Protein AF-A0A661SP92-F1 (afdb_monomer)

Secondary structure (DSSP, 8-state):
---SSHHHHHHHHHHHHHHHHHHHHHHHHHHHHHHHHHHHHHHHHHHHHHHHHHHHHHHHHHHHHHHS--------TT------------TTSPPPPEEETTEEE------GGGSEEGGG--HHHHHHHHTTSS--HHHHHHHHHHHHHTTSSSS---TT---HHHHTTSSS------S--SSGGGGGGSTT--HHHIIIIIHHHEE--PPPP----------------GGG---

Radius of gyration: 33.47 Å; Cα contacts (8 Å, |Δi|>4): 187; chains: 1; bounding box: 101×101×83 Å

Foldseek 3Di:
DDDPPPVVVVVVVVVVVVVVVVVVVVVVVVVVVVVVVVVVVVVVVVVVVQQVVVVVVLVVVVVCCVVCVPPPPPDDPDDPDDPPVPQDNDAQDWTDWDDDDPGTDTDHHYDQVQAAALLPDALVRQLVLCVVDPDDVLLSNLLSQQSVQLAAQDQDGDPNHDFQVVQCPDPDHDGRNNHQDPFPCCSCSGPSDDPCSCVVCNVVRYDNDDDPPPPPPPPPPPPDPDPDDPPPDDD

Nearest PDB structures (foldseek):
  3ci0-assembly1_K  TM=7.786E-01  e=1.547E-07  Escherichia coli
  6utu-assembly1_C  TM=7.516E-01  e=9.057E-07  Pseudomonas aeruginosa PAO1
  5vtm-assembly1_X  TM=7.509E-01  e=1.094E-06  Pseudomonas aeruginosa PAO1
  6utu-assembly1_I  TM=7.588E-01  e=7.269E-06  Pseudomonas aeruginosa PAO1
  6utu-assembly1_F  TM=7.349E-01  e=8.247E-06  Pseudomonas aeruginosa PAO1

Structure (mmCIF, N/CA/C/O backbone):
data_AF-A0A661SP92-F1
#
_entry.id   AF-A0A661SP92-F1
#
loop_
_atom_site.group_PDB
_atom_site.id
_atom_site.type_symbol
_atom_site.label_atom_id
_atom_site.label_alt_id
_atom_site.label_comp_id
_atom_site.label_asym_id
_atom_site.label_entity_id
_atom_site.label_seq_id
_atom_site.pdbx_PDB_ins_code
_atom_site.Cartn_x
_atom_site.Cartn_y
_atom_site.Cartn_z
_atom_site.occupancy
_atom_site.B_iso_or_equiv
_atom_site.auth_seq_id
_atom_site.auth_comp_id
_atom_site.auth_asym_id
_atom_site.auth_atom_id
_atom_site.pdbx_PDB_model_num
ATOM 1 N N . MET A 1 1 ? -58.902 58.769 17.413 1.00 42.75 1 MET A N 1
ATOM 2 C CA . MET A 1 1 ? -57.720 58.415 16.597 1.00 42.75 1 MET A CA 1
ATOM 3 C C . MET A 1 1 ? -56.866 57.422 17.380 1.00 42.75 1 MET A C 1
ATOM 5 O O . MET A 1 1 ? -55.925 57.851 18.019 1.00 42.75 1 MET A O 1
ATOM 9 N N . THR A 1 2 ? -57.209 56.130 17.408 1.00 53.16 2 THR A N 1
ATOM 10 C CA . THR A 1 2 ? -56.381 55.081 18.052 1.00 53.16 2 THR A CA 1
ATOM 11 C C . THR A 1 2 ? -56.825 53.689 17.572 1.00 53.16 2 THR A C 1
ATOM 13 O O . THR A 1 2 ? -57.437 52.931 18.318 1.00 53.16 2 THR A O 1
ATOM 16 N N . SER A 1 3 ? -56.558 53.320 16.314 1.00 55.91 3 SER A N 1
ATOM 17 C CA . SER A 1 3 ? -56.758 51.922 15.875 1.00 55.91 3 SER A CA 1
ATOM 18 C C . SER A 1 3 ? -55.574 51.301 15.134 1.00 55.91 3 SER A C 1
ATOM 20 O O . SER A 1 3 ? -55.750 50.246 14.539 1.00 55.91 3 SER A O 1
ATOM 22 N N . ASP A 1 4 ? -54.377 51.891 15.208 1.00 57.91 4 ASP A N 1
ATOM 23 C CA . ASP A 1 4 ? -53.259 51.485 14.335 1.00 57.91 4 ASP A CA 1
ATOM 24 C 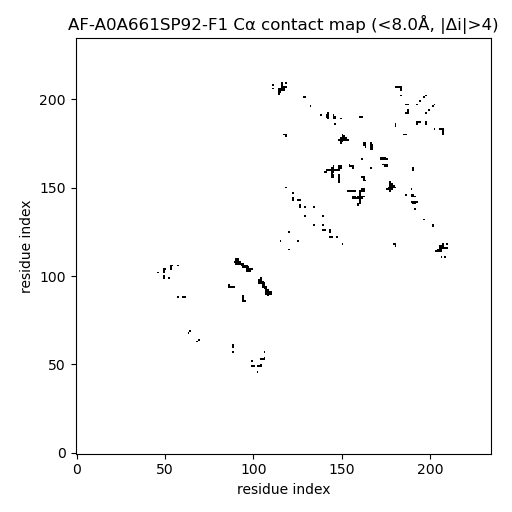C . ASP A 1 4 ? -52.046 50.864 15.060 1.00 57.91 4 ASP A C 1
ATOM 26 O O . ASP A 1 4 ? -51.060 50.481 14.444 1.00 57.91 4 ASP A O 1
ATOM 30 N N . GLN A 1 5 ? -52.099 50.698 16.389 1.00 63.59 5 GLN A N 1
ATOM 31 C CA . GLN A 1 5 ? -50.975 50.127 17.161 1.00 63.59 5 GLN A CA 1
ATOM 32 C C . GLN A 1 5 ? -51.089 48.622 17.453 1.00 63.59 5 GLN A C 1
ATOM 34 O O . GLN A 1 5 ? -50.124 48.005 17.898 1.00 63.59 5 GLN A O 1
ATOM 39 N N . LYS A 1 6 ? -52.242 47.995 17.178 1.00 60.44 6 LYS A N 1
ATOM 40 C CA . LYS A 1 6 ? -52.444 46.559 17.451 1.00 60.44 6 LYS A CA 1
ATOM 41 C C . LYS A 1 6 ? -51.795 45.640 16.403 1.00 60.44 6 LYS A C 1
ATOM 43 O O . LYS A 1 6 ? -51.435 44.520 16.744 1.00 60.44 6 LYS A O 1
ATOM 48 N N . GLY A 1 7 ? -51.597 46.107 15.165 1.00 70.81 7 GLY A N 1
ATOM 49 C CA . GLY A 1 7 ? -50.929 45.333 14.105 1.00 70.81 7 GLY A CA 1
ATOM 50 C C . GLY A 1 7 ? -49.400 45.318 14.221 1.00 70.81 7 GLY A C 1
ATOM 51 O O . GLY A 1 7 ? -48.771 44.283 14.013 1.00 70.81 7 GLY A O 1
ATOM 52 N N . ILE A 1 8 ? -48.802 46.442 14.631 1.00 86.56 8 ILE A N 1
ATOM 53 C CA . ILE A 1 8 ? -47.341 46.597 14.763 1.00 86.56 8 ILE A CA 1
ATOM 54 C C . ILE A 1 8 ? -46.782 45.687 15.866 1.00 86.56 8 ILE A C 1
ATOM 56 O O . ILE A 1 8 ? -45.732 45.074 15.687 1.00 86.56 8 ILE A O 1
ATOM 60 N N . ALA A 1 9 ? -47.502 45.542 16.983 1.00 87.69 9 ALA A N 1
ATOM 61 C CA . ALA A 1 9 ? -47.101 44.650 18.070 1.00 87.69 9 ALA A CA 1
ATOM 62 C C . ALA A 1 9 ? -47.020 43.181 17.618 1.00 87.69 9 ALA A C 1
ATOM 64 O O . ALA A 1 9 ? -46.053 42.494 17.937 1.00 87.69 9 ALA A O 1
ATOM 65 N N . LEU A 1 10 ? -47.993 42.711 16.827 1.00 88.12 10 LEU A N 1
ATOM 66 C CA . LEU A 1 10 ? -47.979 41.353 16.277 1.00 88.12 10 LEU A CA 1
ATOM 67 C C . LEU A 1 10 ? -46.799 41.147 15.317 1.00 88.12 10 LEU A C 1
ATOM 69 O O . LEU A 1 10 ? -46.148 40.107 15.368 1.00 88.12 10 LEU A O 1
ATOM 73 N N . PHE A 1 11 ? -46.497 42.142 14.480 1.00 91.06 11 PHE A N 1
ATOM 74 C CA . PHE A 1 11 ? -45.361 42.086 13.560 1.00 91.06 11 PHE A CA 1
ATOM 75 C C . PHE A 1 11 ? -44.027 41.999 14.308 1.00 91.06 11 PHE A C 1
ATOM 77 O O . PHE A 1 11 ? -43.209 41.147 13.975 1.00 91.06 11 PHE A O 1
ATOM 84 N N . LEU A 1 12 ? -43.829 42.805 15.358 1.00 92.44 12 LEU A N 1
ATOM 85 C CA . LEU A 1 12 ? -42.631 42.729 16.202 1.00 92.44 12 LEU A CA 1
ATOM 86 C C . LEU A 1 12 ? -42.487 41.360 16.875 1.00 92.44 12 LEU A C 1
ATOM 88 O O . LEU A 1 12 ? -41.395 40.800 16.876 1.00 92.44 12 LEU A O 1
ATOM 92 N N . VAL A 1 13 ? -43.576 40.793 17.401 1.00 95.00 13 VAL A N 1
ATOM 93 C CA . VAL A 1 13 ? -43.552 39.448 17.998 1.00 95.00 13 VAL A CA 1
ATOM 94 C C . VAL A 1 13 ? -43.179 38.399 16.955 1.00 95.00 13 VAL A C 1
ATOM 96 O O . VAL A 1 13 ? -42.324 37.559 17.218 1.00 95.00 13 VAL A O 1
ATOM 99 N N . LEU A 1 14 ? -43.770 38.462 15.761 1.00 94.06 14 LEU A N 1
ATOM 100 C CA . LEU A 1 14 ? -43.472 37.515 14.690 1.00 94.06 14 LEU A CA 1
ATOM 101 C C . LEU A 1 14 ? -42.010 37.637 14.239 1.00 94.06 14 LEU A C 1
ATOM 103 O O . LEU A 1 14 ? -41.353 36.619 14.071 1.00 94.06 14 LEU A O 1
ATOM 107 N N . TRP A 1 15 ? -41.471 38.854 14.152 1.00 95.69 15 TRP A N 1
ATOM 108 C CA . TRP A 1 15 ? -40.053 39.097 13.864 1.00 95.69 15 TRP A CA 1
ATOM 109 C C . TRP A 1 15 ? -39.105 38.557 14.933 1.00 95.69 15 TRP A C 1
ATOM 111 O O . TRP A 1 15 ? -38.060 37.993 14.617 1.00 95.69 15 TRP A O 1
ATOM 121 N N . VAL A 1 16 ? -39.455 38.710 16.209 1.00 96.00 16 VAL A N 1
ATOM 122 C CA . VAL A 1 16 ? -38.659 38.138 17.300 1.00 96.00 16 VAL A CA 1
ATOM 123 C C . VAL A 1 16 ? -38.719 36.610 17.254 1.00 96.00 16 VAL A C 1
ATOM 125 O O . VAL A 1 16 ? -37.691 35.959 17.424 1.00 96.00 16 VAL A O 1
ATOM 128 N N . LEU A 1 17 ? -39.887 36.025 16.969 1.00 96.38 17 LEU A N 1
ATOM 129 C CA . LEU A 1 17 ? -40.050 34.575 16.840 1.00 96.38 17 LEU A CA 1
ATOM 130 C C . LEU A 1 17 ? -39.302 34.003 15.633 1.00 96.38 17 LEU A C 1
ATOM 132 O O . LEU A 1 17 ? -38.718 32.927 15.754 1.00 96.38 17 LEU A O 1
ATOM 136 N N . THR A 1 18 ? -39.286 34.691 14.489 1.00 96.44 18 THR A N 1
ATOM 137 C CA . THR A 1 18 ? -38.526 34.239 13.313 1.00 96.44 18 THR A CA 1
ATOM 138 C C . THR A 1 18 ? -37.029 34.274 13.587 1.00 96.44 18 THR A C 1
ATOM 140 O O . THR A 1 18 ? -36.353 33.279 13.340 1.00 96.44 18 THR A O 1
ATOM 143 N N . LEU A 1 19 ? -36.518 35.363 14.172 1.00 96.75 19 LEU A N 1
ATOM 144 C CA . LEU A 1 19 ? -35.108 35.483 14.547 1.00 96.75 19 LEU A CA 1
ATOM 145 C C . LEU A 1 19 ? -34.720 34.398 15.562 1.00 96.75 19 LEU A C 1
ATOM 147 O O . LEU A 1 19 ? -33.727 33.696 15.371 1.00 96.75 19 LEU A O 1
ATOM 151 N N . LEU A 1 20 ? -35.542 34.197 16.595 1.00 97.25 20 LEU A N 1
ATOM 152 C CA . LEU A 1 20 ? -35.326 33.142 17.584 1.00 97.25 20 LEU A CA 1
ATOM 153 C C . LEU A 1 20 ? -35.330 31.747 16.939 1.00 97.25 20 LEU A C 1
ATOM 155 O O . LEU A 1 20 ? -34.486 30.922 17.274 1.00 97.25 20 LEU A O 1
ATOM 159 N N . SER A 1 21 ? -36.237 31.493 15.992 1.00 96.88 21 SER A N 1
ATOM 160 C CA . SER A 1 21 ? -36.326 30.207 15.288 1.00 96.88 21 SER A CA 1
ATOM 161 C C . SER A 1 21 ? -35.073 29.914 14.462 1.00 96.88 21 SER A C 1
ATOM 163 O O . SER A 1 21 ? -34.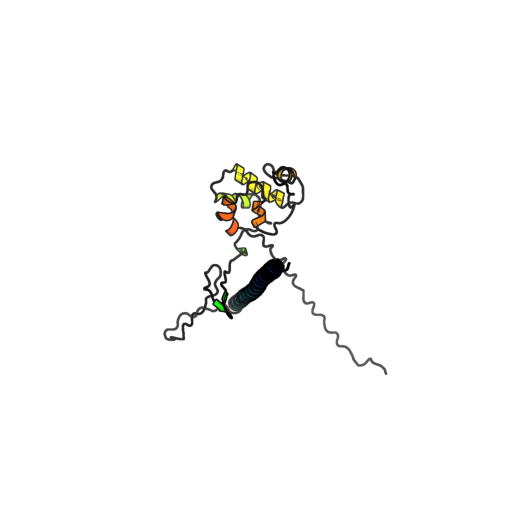610 28.777 14.459 1.00 96.88 21 SER A O 1
ATOM 165 N N . VAL A 1 22 ? -34.491 30.927 13.809 1.00 97.56 22 VAL A N 1
ATOM 166 C CA . VAL A 1 22 ? -33.226 30.781 13.068 1.00 97.56 22 VAL A CA 1
ATOM 167 C C . VAL A 1 22 ? -32.076 30.446 14.020 1.00 97.56 22 VAL A C 1
ATOM 169 O O . VAL A 1 22 ? -31.348 29.492 13.766 1.00 97.56 22 VAL A O 1
ATOM 172 N N . ILE A 1 23 ? -31.950 31.154 15.150 1.00 97.44 23 ILE A N 1
ATOM 173 C CA . ILE A 1 23 ? -30.899 30.877 16.148 1.00 97.44 23 ILE A CA 1
ATOM 174 C C . ILE A 1 23 ? -31.026 29.455 16.703 1.00 97.44 23 ILE A C 1
ATOM 176 O O . ILE A 1 23 ? -30.036 28.731 16.796 1.00 97.44 23 ILE A O 1
ATOM 180 N N . VAL A 1 24 ? -32.243 29.042 17.068 1.00 97.75 24 VAL A N 1
ATOM 181 C CA . VAL A 1 24 ? -32.496 27.686 17.573 1.00 97.75 24 VAL A CA 1
ATOM 182 C C . VAL A 1 24 ? -32.191 26.645 16.494 1.00 97.75 24 VAL A C 1
ATOM 184 O O . VAL A 1 24 ? -31.598 25.614 16.802 1.00 97.75 24 VAL A O 1
ATOM 187 N N . GLY A 1 25 ? -32.533 26.922 15.233 1.00 97.69 25 GLY A N 1
ATOM 188 C CA . GLY A 1 25 ? -32.201 26.069 14.093 1.00 97.69 25 GLY A CA 1
ATOM 189 C C . GLY A 1 25 ? -30.694 25.850 13.934 1.00 97.69 25 GLY A C 1
ATOM 190 O O . GLY A 1 25 ? -30.252 24.701 13.890 1.00 97.69 25 GLY A O 1
ATOM 191 N N . GLU A 1 26 ? -29.909 26.929 13.928 1.00 97.06 26 GLU A N 1
ATOM 192 C CA . GLU A 1 26 ? -28.441 26.878 13.839 1.00 97.06 26 GLU A CA 1
ATOM 193 C C . GLU A 1 26 ? -27.813 26.141 15.027 1.00 97.06 26 GLU A C 1
ATOM 195 O O . GLU A 1 26 ? -26.924 25.302 14.855 1.00 97.06 26 GLU A O 1
ATOM 200 N N . PHE A 1 27 ? -28.314 26.386 16.241 1.00 97.38 27 PHE A N 1
ATOM 201 C CA . PHE A 1 27 ? -27.858 25.683 17.437 1.00 97.38 27 PHE A CA 1
ATOM 202 C C . PHE A 1 27 ? -28.132 24.175 17.349 1.00 97.38 27 PHE A C 1
ATOM 204 O O . PHE A 1 27 ? -27.238 23.363 17.588 1.00 97.38 27 PHE A O 1
ATOM 211 N N . CYS A 1 28 ? -29.347 23.778 16.959 1.00 97.25 28 CYS A N 1
ATOM 212 C CA . CYS A 1 28 ? -29.696 22.370 16.782 1.00 97.25 28 CYS A CA 1
AT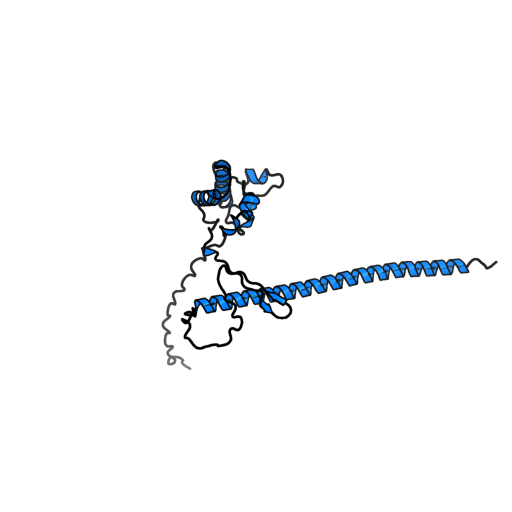OM 213 C C . CYS A 1 28 ? -28.859 21.698 15.685 1.00 97.25 28 CYS A C 1
ATOM 215 O O . CYS A 1 28 ? -28.463 20.540 15.847 1.00 97.25 28 CYS A O 1
ATOM 217 N N . HIS A 1 29 ? -28.586 22.406 14.585 1.00 97.44 29 HIS A N 1
ATOM 218 C CA . HIS A 1 29 ? -27.738 21.907 13.508 1.00 97.44 29 HIS A CA 1
ATOM 219 C C . HIS A 1 29 ? -26.298 21.686 13.989 1.00 97.44 29 HIS A C 1
ATOM 221 O O . HIS A 1 29 ? -25.765 20.585 13.844 1.00 97.44 29 HIS A O 1
ATOM 227 N N . THR A 1 30 ? -25.714 22.691 14.644 1.00 97.12 30 THR A N 1
ATOM 228 C CA . THR A 1 30 ? -24.353 22.633 15.199 1.00 97.12 30 THR A CA 1
ATOM 229 C C . THR A 1 30 ? -24.216 21.497 16.211 1.00 97.12 30 THR A C 1
ATOM 231 O O . THR A 1 30 ? -23.328 20.658 16.077 1.00 97.12 30 THR A O 1
ATOM 234 N N . MET A 1 31 ? -25.155 21.382 17.157 1.00 96.12 31 MET A N 1
ATOM 235 C CA . MET A 1 31 ? -25.126 20.336 18.183 1.00 96.12 31 MET A CA 1
ATOM 236 C C . MET A 1 31 ? -25.215 18.928 17.579 1.00 96.12 31 MET A C 1
ATOM 238 O O . MET A 1 31 ? -24.517 18.012 18.011 1.00 96.12 31 MET A O 1
ATOM 242 N N . ARG A 1 32 ? -26.053 18.728 16.551 1.00 97.00 32 ARG A N 1
ATOM 243 C CA . ARG A 1 32 ? -26.137 17.437 15.850 1.00 97.00 32 ARG A CA 1
ATOM 244 C C . ARG A 1 32 ? -24.807 17.082 15.180 1.00 97.00 32 ARG A C 1
ATOM 246 O O . ARG A 1 32 ? -24.402 15.921 15.228 1.00 97.00 32 ARG A O 1
ATOM 253 N N . THR A 1 33 ? -24.137 18.058 14.577 1.00 96.50 33 THR A N 1
ATOM 254 C CA . THR A 1 33 ? -22.821 17.868 13.959 1.00 96.50 33 THR A CA 1
ATOM 255 C C . THR A 1 33 ? -21.759 17.526 15.003 1.00 96.50 33 THR A C 1
ATOM 257 O O . THR A 1 33 ? -21.044 16.543 14.827 1.00 96.50 33 THR A O 1
ATOM 260 N N . GLU A 1 34 ? -21.705 18.241 16.129 1.00 96.44 34 GLU A N 1
ATOM 261 C CA . GLU A 1 34 ? -20.755 17.957 17.216 1.00 96.44 34 GLU A CA 1
ATOM 262 C C . GLU A 1 34 ? -20.949 16.567 17.834 1.00 96.44 34 GLU A C 1
ATOM 264 O O . GLU A 1 34 ? -19.974 15.847 18.070 1.00 96.44 34 GLU A O 1
ATOM 269 N N . VAL A 1 35 ? -22.200 16.145 18.049 1.00 97.00 35 VAL A N 1
ATOM 270 C CA . VAL A 1 35 ? -22.510 14.793 18.542 1.00 97.00 35 VAL A CA 1
ATOM 271 C C . VAL A 1 35 ? -22.030 13.732 17.554 1.00 97.00 35 VAL A C 1
ATOM 273 O O . VAL A 1 35 ? -21.438 12.736 17.968 1.00 97.00 35 VAL A O 1
ATOM 276 N N . ASN A 1 36 ? -22.238 13.947 16.253 1.00 96.31 36 ASN A N 1
ATOM 277 C CA . ASN A 1 36 ? -21.773 13.019 15.224 1.00 96.31 36 ASN A CA 1
ATOM 278 C C . ASN A 1 36 ? -20.242 12.941 15.169 1.00 96.31 36 ASN A C 1
ATOM 280 O O . ASN A 1 36 ? -19.705 11.839 15.103 1.00 96.31 36 ASN A O 1
ATOM 284 N N . ILE A 1 37 ? -19.543 14.077 15.247 1.00 96.62 37 ILE A N 1
ATOM 285 C CA . ILE A 1 37 ? -18.073 14.123 15.277 1.00 96.62 37 ILE A CA 1
ATOM 286 C C . ILE A 1 37 ? -17.544 13.387 16.509 1.00 96.62 37 ILE A C 1
ATOM 288 O O . ILE A 1 37 ? -16.686 12.516 16.389 1.00 96.62 37 ILE A O 1
ATOM 292 N N . THR A 1 38 ? -18.096 13.686 17.687 1.00 96.25 38 THR A N 1
ATOM 293 C CA . THR A 1 38 ? -17.686 13.057 18.951 1.00 96.25 38 THR A CA 1
ATOM 294 C C . THR A 1 38 ? -17.916 11.548 18.922 1.00 96.25 38 THR A C 1
ATOM 296 O O . THR A 1 38 ? -17.073 10.776 19.378 1.00 96.25 38 THR A O 1
ATOM 299 N N . ARG A 1 39 ? -19.048 11.109 18.358 1.00 95.75 39 ARG A N 1
ATOM 300 C CA . ARG A 1 39 ? -19.355 9.688 18.185 1.00 95.75 39 ARG A CA 1
ATOM 301 C C . ARG A 1 39 ? -18.362 9.013 17.241 1.00 95.75 39 ARG A C 1
ATOM 303 O O . ARG A 1 39 ? -17.815 7.984 17.614 1.00 95.75 39 ARG A O 1
ATOM 310 N N . ASN A 1 40 ? -18.097 9.603 16.076 1.00 95.62 40 ASN A N 1
ATOM 311 C CA . ASN A 1 40 ? -17.146 9.053 15.110 1.00 95.62 40 ASN A CA 1
ATOM 312 C C . ASN A 1 40 ? -15.736 8.954 15.709 1.00 95.62 40 ASN A C 1
ATOM 314 O O . ASN A 1 40 ? -15.106 7.914 15.586 1.00 95.62 40 ASN A O 1
ATOM 318 N N . PHE A 1 41 ? -15.276 9.984 16.426 1.00 95.81 41 PHE A N 1
ATOM 319 C CA . PHE A 1 41 ? -13.975 9.971 17.103 1.00 95.81 41 PHE A CA 1
ATOM 320 C C . PHE A 1 41 ? -13.873 8.847 18.146 1.00 95.81 41 PHE A C 1
ATOM 322 O O . PHE A 1 41 ? -12.852 8.162 18.254 1.00 95.81 41 PHE A O 1
ATOM 329 N N . LYS A 1 42 ? -14.951 8.625 18.910 1.00 96.12 42 LYS A N 1
ATOM 330 C CA . LYS A 1 42 ? -15.036 7.511 19.859 1.00 96.12 42 LYS A CA 1
ATOM 331 C C . LYS A 1 42 ? -14.986 6.158 19.138 1.00 96.12 42 LYS A C 1
ATOM 333 O O . LYS A 1 42 ? -14.197 5.304 19.532 1.00 96.12 42 LYS A O 1
ATOM 338 N N . GLU A 1 43 ? -15.810 5.967 18.109 1.00 94.69 43 GLU A N 1
ATOM 339 C CA . GLU A 1 43 ? -15.884 4.721 17.330 1.00 94.69 43 GLU A CA 1
ATOM 340 C C . GLU A 1 43 ? -14.545 4.408 16.635 1.00 94.69 43 GLU A C 1
ATOM 342 O O . GLU A 1 43 ? -14.088 3.268 16.668 1.00 94.69 43 GLU A O 1
ATOM 347 N N . GLU A 1 44 ? -13.869 5.419 16.084 1.00 95.50 44 GLU A N 1
ATOM 348 C CA . GLU A 1 44 ? -12.534 5.303 15.486 1.00 95.50 44 GLU A CA 1
ATOM 349 C C . GLU A 1 44 ? -11.487 4.864 16.517 1.00 95.50 44 GLU A C 1
ATOM 351 O O . GLU A 1 44 ? -10.713 3.937 16.271 1.00 95.50 44 GLU A O 1
ATOM 356 N N . THR A 1 45 ? -11.502 5.478 17.703 1.00 95.62 45 THR A N 1
ATOM 357 C CA . THR A 1 45 ? -10.594 5.117 18.799 1.00 95.62 45 THR A CA 1
ATOM 358 C C . THR A 1 45 ? -10.819 3.670 19.250 1.00 95.62 45 THR A C 1
ATOM 360 O O . THR A 1 45 ? -9.863 2.911 19.415 1.00 95.62 45 THR A O 1
ATOM 363 N N . GLU A 1 46 ? -12.077 3.257 19.427 1.00 95.69 46 GLU A N 1
ATOM 364 C CA . GLU A 1 46 ? -12.425 1.877 19.782 1.00 95.69 46 GLU A CA 1
ATOM 365 C C . GLU A 1 46 ? -11.963 0.888 18.701 1.00 95.69 46 GLU A C 1
ATOM 367 O O . GLU A 1 46 ? -11.310 -0.109 19.024 1.00 95.69 46 GLU A O 1
ATOM 372 N N . ALA A 1 47 ? -12.221 1.185 17.423 1.00 95.75 47 ALA A N 1
ATOM 373 C CA . ALA A 1 47 ? -11.793 0.358 16.297 1.00 95.75 47 ALA A CA 1
ATOM 374 C C . ALA A 1 47 ? -10.264 0.223 16.221 1.00 95.75 47 ALA A C 1
ATOM 376 O O . ALA A 1 47 ? -9.753 -0.884 16.032 1.00 95.75 47 ALA A O 1
ATOM 377 N N . TYR A 1 48 ? -9.528 1.317 16.438 1.00 95.75 48 TYR A N 1
ATOM 378 C CA . TYR A 1 48 ? -8.067 1.313 16.468 1.00 95.75 48 TYR A CA 1
ATOM 379 C C . TYR A 1 48 ? -7.521 0.381 17.557 1.00 95.75 48 TYR A C 1
ATOM 381 O O . TYR A 1 48 ? -6.654 -0.455 17.289 1.00 95.75 48 TYR A O 1
ATOM 389 N N . TYR A 1 49 ? -8.051 0.459 18.781 1.00 96.31 49 TYR A N 1
ATOM 390 C CA . TYR A 1 49 ? -7.597 -0.410 19.869 1.00 96.31 49 TYR A CA 1
ATOM 391 C C . TYR A 1 49 ? -8.016 -1.873 19.687 1.00 96.31 49 TYR A C 1
ATOM 393 O O . TYR A 1 49 ? -7.257 -2.766 20.068 1.00 96.31 49 TYR A O 1
ATOM 401 N N . ILE A 1 50 ? -9.170 -2.141 19.068 1.00 96.69 50 ILE A N 1
ATOM 402 C CA . ILE A 1 50 ? -9.577 -3.500 18.677 1.00 96.69 50 ILE A CA 1
ATOM 403 C C . ILE A 1 50 ? -8.601 -4.071 17.633 1.00 96.69 50 ILE A C 1
ATOM 405 O O . ILE A 1 50 ? -8.141 -5.206 17.778 1.00 96.69 50 ILE A O 1
ATOM 409 N N . ALA A 1 51 ? -8.215 -3.284 16.625 1.00 96.25 51 ALA A N 1
ATOM 410 C CA . ALA A 1 51 ? -7.219 -3.690 15.633 1.00 96.25 51 ALA A CA 1
ATOM 411 C C . ALA A 1 51 ? -5.840 -3.934 16.272 1.00 96.25 51 ALA A C 1
ATOM 413 O O . ALA A 1 51 ? -5.194 -4.949 16.000 1.00 96.25 51 ALA A O 1
ATOM 414 N N . LEU A 1 52 ? -5.414 -3.054 17.185 1.00 96.00 52 LEU A N 1
ATOM 415 C CA . LEU A 1 52 ? -4.160 -3.197 17.925 1.00 96.00 52 LEU A CA 1
ATOM 416 C C . LEU A 1 52 ? -4.153 -4.450 18.815 1.00 96.00 52 LEU A C 1
ATOM 418 O O . LEU A 1 52 ? -3.124 -5.121 18.937 1.00 96.00 52 LEU A O 1
ATOM 422 N N . ALA A 1 53 ? -5.286 -4.802 19.424 1.00 95.25 53 ALA A N 1
ATOM 423 C CA . ALA A 1 53 ? -5.433 -6.056 20.155 1.00 95.25 53 ALA A CA 1
ATOM 424 C C . ALA A 1 53 ? -5.274 -7.266 19.221 1.00 95.25 53 ALA A C 1
ATOM 426 O O . ALA A 1 53 ? -4.558 -8.211 19.564 1.00 95.25 53 ALA A O 1
ATOM 427 N N . GLY A 1 54 ? -5.859 -7.208 18.021 1.00 94.19 54 GLY A N 1
ATOM 428 C CA . GLY A 1 54 ? -5.683 -8.231 16.991 1.00 94.19 54 GLY A CA 1
ATOM 429 C C . GLY A 1 54 ? -4.225 -8.418 16.571 1.00 94.19 54 GLY A C 1
ATOM 430 O O . GLY A 1 54 ? -3.736 -9.548 16.546 1.00 94.19 54 GLY A O 1
ATOM 431 N N . LEU A 1 55 ? -3.497 -7.320 16.346 1.00 94.62 55 LEU A N 1
ATOM 432 C CA . LEU A 1 55 ? -2.065 -7.343 16.033 1.00 94.62 55 LEU A CA 1
ATOM 433 C C . LEU A 1 55 ? -1.238 -7.985 17.159 1.00 94.62 55 LEU A C 1
ATOM 435 O O . LEU A 1 55 ? -0.451 -8.897 16.913 1.00 94.62 55 LEU A O 1
ATOM 439 N N . ASN A 1 56 ? -1.427 -7.544 18.405 1.00 94.62 56 ASN A N 1
ATOM 440 C CA . ASN A 1 56 ? -0.689 -8.093 19.549 1.00 94.62 56 ASN A CA 1
ATOM 441 C C . ASN A 1 56 ? -1.004 -9.576 19.790 1.00 94.62 56 ASN A C 1
ATOM 443 O O . ASN A 1 56 ? -0.116 -10.351 20.162 1.00 94.62 56 ASN A O 1
ATOM 447 N N . THR A 1 57 ? -2.251 -9.983 19.547 1.00 92.00 57 THR A N 1
ATOM 448 C CA . THR A 1 57 ? -2.666 -11.390 19.603 1.00 92.00 57 THR A CA 1
ATOM 449 C C . THR A 1 57 ? -1.935 -12.197 18.534 1.00 92.00 57 THR A C 1
ATOM 451 O O . THR A 1 57 ? -1.304 -13.201 18.860 1.00 92.00 57 THR A O 1
ATOM 454 N N . ALA A 1 58 ? -1.913 -11.710 17.290 1.00 91.06 58 ALA A N 1
ATOM 455 C CA . ALA A 1 58 ? -1.206 -12.352 16.186 1.00 91.06 58 ALA A CA 1
ATOM 456 C C . ALA A 1 58 ? 0.291 -12.530 16.471 1.00 91.06 58 ALA A C 1
ATOM 458 O O . ALA A 1 58 ? 0.828 -13.623 16.297 1.00 91.06 58 ALA A O 1
ATOM 459 N N . ILE A 1 59 ? 0.956 -11.484 16.973 1.00 90.19 59 ILE A N 1
ATOM 460 C CA . ILE A 1 59 ? 2.374 -11.532 17.359 1.00 90.19 59 ILE A CA 1
ATOM 461 C C . ILE A 1 59 ? 2.597 -12.573 18.458 1.00 90.19 59 ILE A C 1
ATOM 463 O O . ILE A 1 59 ? 3.531 -13.371 18.384 1.00 90.19 59 ILE A O 1
ATOM 467 N N . THR A 1 60 ? 1.739 -12.583 19.479 1.00 89.31 60 THR A N 1
ATOM 468 C CA . THR A 1 60 ? 1.853 -13.521 20.602 1.00 89.31 60 THR A CA 1
ATOM 469 C C . THR A 1 60 ? 1.739 -14.967 20.128 1.00 89.31 60 THR A C 1
ATOM 471 O O . THR A 1 60 ? 2.566 -15.800 20.504 1.00 89.31 60 THR A O 1
ATOM 474 N N . GLU A 1 61 ? 0.759 -15.262 19.277 1.00 87.19 61 GLU A N 1
ATOM 475 C CA . GLU A 1 61 ? 0.534 -16.603 18.737 1.00 87.19 61 GLU A CA 1
ATOM 476 C C . GLU A 1 61 ? 1.642 -17.032 17.769 1.00 87.19 61 GLU A C 1
ATOM 478 O O . GLU A 1 61 ? 2.139 -18.155 17.858 1.00 87.19 61 GLU A O 1
ATOM 483 N N . LEU A 1 62 ? 2.140 -16.120 16.929 1.00 85.06 62 LEU A N 1
ATOM 484 C CA . LEU A 1 62 ? 3.281 -16.390 16.054 1.00 85.06 62 LEU A CA 1
ATOM 485 C C . LEU A 1 62 ? 4.544 -16.725 16.867 1.00 85.06 62 LEU A C 1
ATOM 487 O O . LEU A 1 62 ? 5.221 -17.719 16.602 1.00 85.06 62 LEU A O 1
ATOM 491 N N . VAL A 1 63 ? 4.842 -15.943 17.910 1.00 85.81 63 VAL A N 1
ATOM 492 C CA . VAL A 1 63 ? 5.993 -16.182 18.795 1.00 85.81 63 VAL A CA 1
ATOM 493 C C . VAL A 1 63 ? 5.842 -17.493 19.570 1.00 85.81 63 VAL A C 1
ATOM 495 O O . VAL A 1 63 ? 6.834 -18.205 19.756 1.00 85.81 63 VAL A O 1
ATOM 498 N N . ARG A 1 64 ? 4.628 -17.834 20.023 1.00 83.12 64 ARG A N 1
ATOM 499 C CA . ARG A 1 64 ? 4.339 -19.126 20.669 1.00 83.12 64 ARG A CA 1
ATOM 500 C C . ARG A 1 64 ? 4.608 -20.285 19.715 1.00 83.12 64 ARG A C 1
ATOM 502 O O . ARG A 1 64 ? 5.353 -21.188 20.091 1.00 83.12 64 ARG A O 1
ATOM 509 N N . ASN A 1 65 ? 4.100 -20.210 18.486 1.00 77.50 65 ASN A N 1
ATOM 510 C CA . ASN A 1 65 ? 4.302 -21.234 17.459 1.00 77.50 65 ASN A CA 1
ATOM 511 C C . ASN A 1 65 ? 5.786 -21.428 17.105 1.00 77.50 65 ASN A C 1
ATOM 513 O O . ASN A 1 65 ? 6.218 -22.558 16.890 1.00 77.50 65 ASN A O 1
ATOM 517 N N . VAL A 1 66 ? 6.590 -20.358 17.103 1.00 75.19 66 VAL A N 1
ATOM 518 C CA . VAL A 1 66 ? 8.044 -20.443 16.865 1.00 75.19 66 VAL A CA 1
ATOM 519 C C . VAL A 1 66 ? 8.798 -21.041 18.061 1.00 75.19 66 VAL A C 1
ATOM 521 O O . VAL A 1 66 ? 9.710 -21.844 17.873 1.00 75.19 66 VAL A O 1
ATOM 524 N N . LYS A 1 67 ? 8.457 -20.656 19.300 1.00 74.56 67 LYS A N 1
ATOM 525 C CA . LYS A 1 67 ? 9.166 -21.113 20.516 1.00 74.56 67 LYS A CA 1
ATOM 526 C C . LYS A 1 67 ? 8.791 -22.530 20.942 1.00 74.56 67 LYS A C 1
ATOM 528 O O . LYS A 1 67 ? 9.621 -23.239 21.505 1.00 74.56 67 LYS A O 1
ATOM 533 N N . MET A 1 68 ? 7.543 -22.914 20.719 1.00 66.06 68 MET A N 1
ATOM 534 C CA . MET A 1 68 ? 6.993 -24.224 21.035 1.00 66.06 68 MET A CA 1
ATOM 535 C C . MET A 1 68 ? 6.216 -24.706 19.811 1.00 66.06 68 MET A C 1
ATOM 537 O O . MET A 1 68 ? 4.985 -24.649 19.822 1.00 66.06 68 MET A O 1
ATOM 541 N N . PRO A 1 69 ? 6.902 -25.159 18.744 1.00 63.28 69 PRO A N 1
ATOM 542 C CA . PRO A 1 69 ? 6.209 -25.785 17.632 1.00 63.28 69 PRO A CA 1
ATOM 543 C C . PRO A 1 69 ? 5.457 -26.982 18.209 1.00 63.28 69 PRO A C 1
ATOM 545 O O . PRO A 1 69 ? 6.080 -27.937 18.681 1.00 63.28 69 PRO A O 1
ATOM 548 N N . GLN A 1 70 ? 4.124 -26.904 18.258 1.00 57.28 70 GLN A N 1
ATOM 549 C CA . GLN A 1 70 ? 3.315 -28.047 18.652 1.00 57.28 70 GLN A CA 1
ATOM 550 C C . GLN A 1 70 ? 3.689 -29.170 17.683 1.00 57.28 70 GLN A C 1
ATOM 552 O O . GLN A 1 70 ? 3.388 -29.097 16.493 1.00 57.28 70 GLN A O 1
ATOM 557 N N . LYS A 1 71 ? 4.378 -30.208 18.176 1.00 50.19 71 LYS A N 1
ATOM 558 C CA . LYS A 1 71 ? 4.311 -31.513 17.525 1.00 50.19 71 LYS A CA 1
ATOM 559 C C . LYS A 1 71 ? 2.833 -31.837 17.532 1.00 50.19 71 LYS A C 1
ATOM 561 O O . LYS A 1 71 ? 2.295 -32.043 18.613 1.00 50.19 71 LYS A O 1
ATOM 566 N N . THR A 1 72 ? 2.186 -31.806 16.373 1.00 47.00 72 THR A N 1
ATOM 567 C CA . THR A 1 72 ? 0.840 -32.347 16.217 1.00 47.00 72 THR A CA 1
ATOM 568 C C . THR A 1 72 ? 0.892 -33.747 16.826 1.00 47.00 72 THR A C 1
ATOM 570 O O . THR A 1 72 ? 1.633 -34.585 16.297 1.00 47.00 72 THR A O 1
ATOM 573 N N . PRO A 1 73 ? 0.246 -34.012 17.975 1.00 45.06 73 PRO A N 1
ATOM 574 C CA . PRO A 1 73 ? 0.182 -35.372 18.469 1.00 45.06 73 PRO A CA 1
ATOM 575 C C . PRO A 1 73 ? -0.528 -36.161 17.370 1.00 45.06 73 PRO A C 1
ATOM 577 O O . PRO A 1 73 ? -1.572 -35.725 16.877 1.00 45.06 73 PRO A O 1
ATOM 580 N N . LEU A 1 74 ? 0.054 -37.281 16.923 1.00 45.19 74 LEU A N 1
ATOM 581 C CA . LEU A 1 74 ? -0.756 -38.261 16.204 1.00 45.19 74 LEU A CA 1
ATOM 582 C C . LEU A 1 74 ? -1.959 -38.537 17.110 1.00 45.19 74 LEU A C 1
ATOM 584 O O . LEU A 1 74 ? -1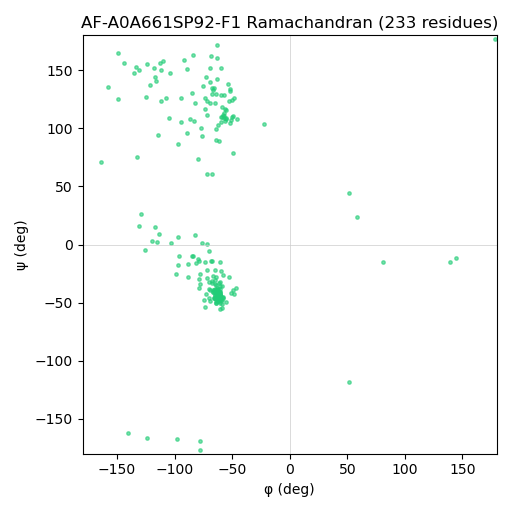.732 -38.711 18.308 1.00 45.19 74 LEU A O 1
ATOM 588 N N . PRO A 1 75 ? -3.199 -38.526 16.596 1.00 44.31 75 PRO A N 1
ATOM 589 C CA . PRO A 1 75 ? -4.362 -38.684 17.450 1.00 44.31 75 PRO A CA 1
ATOM 590 C C . PRO A 1 75 ? -4.257 -40.036 18.157 1.00 44.31 75 PRO A C 1
ATOM 592 O O . PRO A 1 75 ? -4.430 -41.088 17.534 1.00 44.31 75 PRO A O 1
ATOM 595 N N . GLU A 1 76 ? -3.930 -40.014 19.450 1.00 47.59 76 GLU A N 1
ATOM 596 C CA . GLU A 1 76 ? -4.136 -41.166 20.307 1.00 47.59 76 GLU A CA 1
ATOM 597 C C . GLU A 1 76 ? -5.646 -41.373 20.377 1.00 47.59 76 GLU A C 1
ATOM 599 O O . GLU A 1 76 ? -6.425 -40.471 20.690 1.00 47.59 76 GLU A O 1
ATOM 604 N N . LYS A 1 77 ? -6.072 -42.567 19.962 1.00 45.50 77 LYS A N 1
ATOM 605 C CA . LYS A 1 77 ? -7.466 -42.993 20.037 1.00 45.50 77 LYS A CA 1
ATOM 606 C C . LYS A 1 77 ? -7.936 -42.869 21.487 1.00 45.50 77 LYS A C 1
ATOM 608 O O . LYS A 1 77 ? -7.581 -43.723 22.293 1.00 45.50 77 LYS A O 1
ATOM 613 N N . GLY A 1 78 ? -8.786 -41.891 21.781 1.00 46.50 78 GLY A N 1
ATOM 614 C CA . GLY A 1 78 ? -9.596 -41.918 23.000 1.00 46.50 78 GLY A CA 1
ATOM 615 C C . GLY A 1 78 ? -9.852 -40.588 23.692 1.00 46.50 78 GLY A C 1
ATOM 616 O O . GLY A 1 78 ? -10.729 -40.553 24.546 1.00 46.50 78 GLY A O 1
ATOM 617 N N . GLU A 1 79 ? -9.168 -39.505 23.332 1.00 42.72 79 GLU A N 1
ATOM 618 C CA . GLU A 1 79 ? -9.383 -38.212 23.989 1.00 42.72 79 GLU A CA 1
ATOM 619 C C . GLU A 1 79 ? -10.340 -37.348 23.160 1.00 42.72 79 GLU A C 1
ATOM 621 O O . GLU A 1 79 ? -9.950 -36.547 22.312 1.00 42.72 79 GLU A O 1
ATOM 626 N N . GLU A 1 80 ? -11.638 -37.541 23.401 1.00 44.62 80 GLU A N 1
ATOM 627 C CA . GLU A 1 80 ? -12.675 -36.543 23.115 1.00 44.62 80 GLU A CA 1
ATOM 628 C C . GLU A 1 80 ? -12.556 -35.395 24.133 1.00 44.62 80 GLU A C 1
ATOM 630 O O . GLU A 1 80 ? -13.460 -35.141 24.924 1.00 44.62 80 GLU A O 1
ATOM 635 N N . GLU A 1 81 ? -11.408 -34.720 24.157 1.00 43.53 81 GLU A N 1
ATOM 636 C CA . GLU A 1 81 ? -11.263 -33.464 24.884 1.00 43.53 81 GLU A CA 1
ATOM 637 C C . GLU A 1 81 ? -11.740 -32.321 23.984 1.00 43.53 81 GLU A C 1
ATOM 639 O O . GLU A 1 81 ? -11.406 -32.246 22.800 1.00 43.53 81 GLU A O 1
ATOM 644 N N . GLU A 1 82 ? -12.603 -31.483 24.555 1.00 42.38 82 GLU A N 1
ATOM 645 C CA . GLU A 1 82 ? -13.268 -30.318 23.978 1.00 42.38 82 GLU A CA 1
ATOM 646 C C . GLU A 1 82 ? -12.543 -29.726 22.756 1.00 42.38 82 GLU A C 1
ATOM 648 O O . GLU A 1 82 ? -11.575 -28.973 22.878 1.00 42.38 82 GLU A O 1
ATOM 653 N N . LYS A 1 83 ? -13.069 -29.989 21.551 1.00 46.62 83 LYS A N 1
ATOM 654 C CA . LYS A 1 83 ? -12.806 -29.160 20.365 1.00 46.62 83 LYS A CA 1
ATOM 655 C C . LYS A 1 83 ? -13.465 -27.790 20.566 1.00 46.62 83 LYS A C 1
ATOM 657 O O . LYS A 1 83 ? -14.369 -27.420 19.828 1.00 46.62 83 LYS A O 1
ATOM 662 N N . GLN A 1 84 ? -13.061 -27.048 21.593 1.00 46.88 84 GLN A N 1
ATOM 663 C CA . GLN A 1 84 ? -13.206 -25.601 21.565 1.00 46.88 84 GLN A CA 1
ATOM 664 C C . GLN A 1 84 ? -12.472 -25.139 20.321 1.00 46.88 84 GLN A C 1
ATOM 666 O O . GLN A 1 84 ? -11.341 -25.570 20.102 1.00 46.88 84 GLN A O 1
ATOM 671 N N . ASP A 1 85 ? -13.156 -24.346 19.500 1.00 55.44 85 ASP A N 1
ATOM 672 C CA . ASP A 1 85 ? -12.712 -23.790 18.225 1.00 55.44 85 ASP A CA 1
ATOM 673 C C . ASP A 1 85 ? -11.331 -23.132 18.353 1.00 55.44 85 ASP A C 1
ATOM 675 O O . ASP A 1 85 ? -11.184 -21.917 18.498 1.00 55.44 85 ASP A O 1
ATOM 679 N N . LYS A 1 86 ? -10.281 -23.952 18.370 1.00 70.00 86 LYS A N 1
ATOM 680 C CA . LYS A 1 86 ? -8.916 -23.507 18.577 1.00 70.00 86 LYS A CA 1
ATOM 681 C C . LYS A 1 86 ? -8.493 -22.903 17.259 1.00 70.00 86 LYS A C 1
ATOM 683 O O . LYS A 1 86 ? -8.182 -23.615 16.309 1.00 70.00 86 LYS A O 1
ATOM 688 N N . ILE A 1 87 ? -8.549 -21.580 17.205 1.00 76.38 87 ILE A N 1
ATOM 689 C CA . ILE A 1 87 ? -8.167 -20.813 16.028 1.00 76.38 87 ILE A CA 1
ATOM 690 C C . ILE A 1 87 ? -6.727 -21.179 15.677 1.00 76.38 87 ILE A C 1
ATOM 692 O O . ILE A 1 87 ? -5.798 -20.964 16.459 1.00 76.38 87 ILE A O 1
ATOM 696 N N . GLU A 1 88 ? -6.549 -21.768 14.500 1.00 78.44 88 GLU A N 1
ATOM 697 C CA . GLU A 1 88 ? -5.234 -22.134 14.003 1.00 78.44 88 GLU A CA 1
ATOM 698 C C . GLU A 1 88 ? -4.580 -20.922 13.340 1.00 78.44 88 GLU A C 1
ATOM 700 O O . GLU A 1 88 ? -4.922 -20.522 12.229 1.00 78.44 88 GLU A O 1
ATOM 705 N N . TRP A 1 89 ? -3.594 -20.348 14.021 1.00 83.12 89 TRP A N 1
ATOM 706 C CA . TRP A 1 89 ? -2.807 -19.232 13.508 1.00 83.12 89 TRP A CA 1
ATOM 707 C C . TRP A 1 89 ? -1.791 -19.727 12.477 1.00 83.12 89 TRP A C 1
ATOM 709 O O . TRP A 1 89 ? -0.689 -20.158 12.826 1.00 83.12 89 TRP A O 1
ATOM 719 N N . ARG A 1 90 ? -2.179 -19.692 11.199 1.00 81.62 90 ARG A N 1
ATOM 720 C CA . ARG A 1 90 ? -1.363 -20.141 10.064 1.00 81.62 90 ARG A CA 1
ATOM 721 C C . ARG A 1 90 ? -1.058 -18.983 9.112 1.00 81.62 90 ARG A C 1
ATOM 723 O O . ARG A 1 90 ? -1.893 -18.113 8.883 1.00 81.62 90 ARG A O 1
ATOM 730 N N . ILE A 1 91 ? 0.148 -18.997 8.547 1.00 82.75 91 ILE A N 1
ATOM 731 C CA . ILE A 1 91 ? 0.564 -18.060 7.495 1.00 82.75 91 ILE A CA 1
ATOM 732 C C . ILE A 1 91 ? -0.209 -18.396 6.212 1.00 82.75 91 ILE A C 1
ATOM 734 O O . ILE A 1 91 ? -0.381 -19.572 5.893 1.00 82.75 91 ILE A O 1
ATOM 738 N N . ASN A 1 92 ? -0.649 -17.373 5.480 1.00 81.94 92 ASN A N 1
ATOM 739 C CA . ASN A 1 92 ? -1.429 -17.468 4.243 1.00 81.94 92 ASN A CA 1
ATOM 740 C C . ASN A 1 92 ? -2.770 -18.215 4.395 1.00 81.94 92 ASN A C 1
ATOM 742 O O . ASN A 1 92 ? -3.296 -18.744 3.417 1.00 81.94 92 ASN A O 1
ATOM 746 N N . ALA A 1 93 ? -3.326 -18.275 5.608 1.00 84.00 93 ALA A N 1
ATOM 747 C CA . ALA A 1 93 ? -4.638 -18.857 5.873 1.00 84.00 93 ALA A CA 1
ATOM 748 C C . ALA A 1 93 ? -5.641 -17.775 6.285 1.00 84.00 93 ALA A C 1
ATOM 750 O O . ALA A 1 93 ? -5.267 -16.769 6.893 1.00 84.00 93 ALA A O 1
ATOM 751 N N . ASP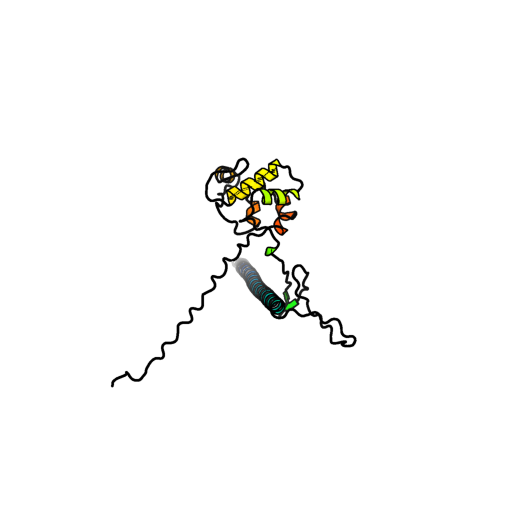 A 1 94 ? -6.918 -17.996 5.972 1.00 85.38 94 ASP A N 1
ATOM 752 C CA . ASP A 1 94 ? -7.985 -17.128 6.458 1.00 85.38 94 ASP A CA 1
ATOM 753 C C . ASP A 1 94 ? -8.219 -17.394 7.947 1.00 85.38 94 ASP A C 1
ATOM 755 O O . ASP A 1 94 ? -8.583 -18.503 8.341 1.00 85.38 94 ASP A O 1
ATOM 759 N N . ILE A 1 95 ? -7.982 -16.380 8.777 1.00 89.12 95 ILE A N 1
ATOM 760 C CA . ILE A 1 95 ? -8.255 -16.446 10.212 1.00 89.12 95 ILE A CA 1
ATOM 761 C C . ILE A 1 95 ? -9.652 -15.849 10.424 1.00 89.12 95 ILE A C 1
ATOM 763 O O . ILE A 1 95 ? -9.907 -14.730 9.962 1.00 89.12 95 ILE A O 1
ATOM 767 N N . PRO A 1 96 ? -10.578 -16.565 11.087 1.00 89.50 96 PRO A N 1
ATOM 768 C CA . PRO A 1 96 ? -11.928 -16.065 11.318 1.00 89.50 96 PRO A CA 1
ATOM 769 C C . PRO A 1 96 ? -11.917 -14.809 12.198 1.00 89.50 96 PRO A C 1
ATOM 771 O O . PRO A 1 96 ? -10.955 -14.534 12.916 1.00 89.50 96 PRO A O 1
ATOM 774 N N . ALA A 1 97 ? -13.007 -14.042 12.150 1.00 92.75 97 ALA A N 1
ATOM 775 C CA . ALA A 1 97 ? -13.166 -12.873 13.005 1.00 92.75 97 ALA A CA 1
ATOM 776 C C . ALA A 1 97 ? -13.223 -13.289 14.485 1.00 92.75 97 ALA A C 1
ATOM 778 O O . ALA A 1 97 ? -14.000 -14.166 14.862 1.00 92.75 97 ALA A O 1
ATOM 779 N N . ILE A 1 98 ? -12.411 -12.641 15.317 1.00 91.75 98 ILE A N 1
ATOM 780 C CA . ILE A 1 98 ? -12.264 -12.947 16.740 1.00 91.75 98 ILE A CA 1
ATOM 781 C C . ILE A 1 98 ? -12.947 -11.842 17.551 1.00 91.75 98 ILE A C 1
ATOM 783 O O . ILE A 1 98 ? -12.624 -10.667 17.344 1.00 91.75 98 ILE A O 1
ATOM 787 N N . PRO A 1 99 ? -13.883 -12.173 18.460 1.00 93.25 99 PRO A N 1
ATOM 788 C CA . PRO A 1 99 ? -14.520 -11.179 19.317 1.00 93.25 99 PRO A CA 1
ATOM 789 C C . PRO A 1 99 ? -13.508 -10.553 20.280 1.00 93.25 99 PRO A C 1
ATOM 791 O O . PRO A 1 99 ? -12.732 -11.253 20.931 1.00 93.25 99 PRO A O 1
ATOM 794 N N . PHE A 1 100 ? -13.554 -9.229 20.415 1.00 92.38 100 PHE A N 1
ATOM 795 C CA . PHE A 1 100 ? -12.780 -8.483 21.401 1.00 92.38 100 PHE A CA 1
ATOM 796 C C . PHE A 1 100 ? -13.536 -7.228 21.844 1.00 92.38 100 PHE A C 1
ATOM 798 O O . PHE A 1 100 ? -13.912 -6.387 21.026 1.00 92.38 100 PHE A O 1
ATOM 805 N N . ALA A 1 101 ? -13.731 -7.082 23.157 1.00 90.69 101 ALA A N 1
ATOM 806 C CA . ALA A 1 101 ? -14.538 -6.013 23.747 1.00 90.69 101 ALA A CA 1
ATOM 807 C C . ALA A 1 101 ? -15.944 -5.926 23.108 1.00 90.69 101 ALA A C 1
ATOM 809 O O . ALA A 1 101 ? -16.714 -6.877 23.216 1.00 90.69 101 ALA A O 1
ATOM 810 N N . GLN A 1 102 ? -16.285 -4.799 22.474 1.00 90.50 102 GLN A N 1
ATOM 811 C CA . GLN A 1 102 ? -17.585 -4.567 21.822 1.00 90.50 102 GLN A CA 1
ATOM 812 C C . GLN A 1 102 ? -17.563 -4.825 20.305 1.00 90.50 102 GLN A C 1
ATOM 814 O O . GLN A 1 102 ? -18.545 -4.542 19.624 1.00 90.50 102 GLN A O 1
ATOM 819 N N . GLY A 1 103 ? -16.461 -5.349 19.763 1.00 92.94 103 GLY A N 1
ATOM 820 C CA . GLY A 1 103 ? -16.315 -5.591 18.332 1.00 92.94 103 GLY A CA 1
ATOM 821 C C . GLY A 1 103 ? -15.591 -6.892 18.019 1.00 92.94 103 GLY A C 1
ATOM 822 O O . GLY A 1 103 ? -15.477 -7.794 18.849 1.00 92.94 103 GLY A O 1
ATOM 823 N N . TYR A 1 104 ? -15.111 -6.981 16.785 1.00 95.25 104 TYR A N 1
ATOM 824 C CA . TYR A 1 104 ? -14.375 -8.128 16.275 1.00 95.25 104 TYR A CA 1
ATOM 825 C C . TYR A 1 104 ? -13.164 -7.626 15.502 1.00 95.25 104 TYR A C 1
ATOM 827 O O . TYR A 1 104 ? -13.234 -6.584 14.852 1.00 95.25 104 TYR A O 1
ATOM 835 N N . PHE A 1 105 ? -12.075 -8.384 15.531 1.00 94.62 105 PHE A N 1
ATOM 836 C CA . PHE A 1 105 ? -10.938 -8.155 14.648 1.00 94.62 105 PHE A CA 1
ATOM 837 C C . PHE A 1 105 ? -10.724 -9.366 13.742 1.00 94.62 105 PHE A C 1
ATOM 839 O O . PHE A 1 105 ? -11.029 -10.499 14.112 1.00 94.62 105 PHE A O 1
ATOM 846 N N . LYS A 1 106 ? -10.172 -9.132 12.552 1.00 94.44 106 LYS A N 1
ATOM 847 C CA . LYS A 1 106 ? -9.734 -10.178 11.626 1.00 94.44 106 LYS A CA 1
ATOM 848 C C . LYS A 1 106 ? -8.251 -9.982 11.346 1.00 94.44 106 LYS A C 1
ATOM 850 O O . LYS A 1 106 ? -7.814 -8.851 11.154 1.00 94.44 106 LYS A O 1
ATOM 855 N N . VAL A 1 107 ? -7.489 -11.071 11.330 1.00 93.00 107 VAL A N 1
ATOM 856 C CA . VAL A 1 107 ? -6.052 -11.032 11.038 1.00 93.00 107 VAL A CA 1
ATOM 857 C C . VAL A 1 107 ? -5.772 -11.809 9.761 1.00 93.00 107 VAL A C 1
ATOM 859 O O . VAL A 1 107 ? -6.334 -12.874 9.537 1.00 93.00 107 VAL A O 1
ATOM 862 N N . LYS A 1 108 ? -4.871 -11.289 8.932 1.00 91.12 108 LYS A N 1
ATOM 863 C CA . LYS A 1 108 ? -4.265 -12.020 7.823 1.00 91.12 108 LYS A CA 1
ATOM 864 C C . LYS A 1 108 ? -2.756 -11.944 8.009 1.00 91.12 108 LYS A C 1
ATOM 866 O O . LYS A 1 108 ? -2.223 -10.860 8.223 1.00 91.12 108 LYS A O 1
ATOM 871 N N . ILE A 1 109 ? -2.089 -13.092 7.996 1.00 88.69 109 ILE A N 1
ATOM 872 C CA . ILE A 1 109 ? -0.633 -13.176 8.128 1.00 88.69 109 ILE A CA 1
ATOM 873 C C . ILE A 1 109 ? -0.090 -13.653 6.792 1.00 88.69 109 ILE A C 1
ATOM 875 O O . ILE A 1 109 ? -0.482 -14.722 6.329 1.00 88.69 109 ILE A O 1
ATOM 879 N N . GLU A 1 110 ? 0.817 -12.889 6.197 1.00 86.38 110 GLU A N 1
ATOM 880 C CA . GLU A 1 110 ? 1.430 -13.200 4.906 1.00 86.38 110 GLU A CA 1
ATOM 881 C C . GLU A 1 110 ? 2.951 -13.231 5.022 1.00 86.38 110 GLU A C 1
ATOM 883 O O . GLU A 1 110 ? 3.538 -12.636 5.928 1.00 86.38 110 GLU A O 1
ATOM 888 N N . ASN A 1 111 ? 3.595 -13.974 4.125 1.00 84.50 111 ASN A N 1
ATOM 889 C CA . ASN A 1 111 ? 5.048 -14.060 4.088 1.00 84.50 111 ASN A CA 1
ATOM 890 C C . ASN A 1 111 ? 5.629 -13.041 3.101 1.00 84.50 111 ASN A C 1
ATOM 892 O O . ASN A 1 111 ? 5.601 -13.264 1.892 1.00 84.50 111 ASN A O 1
ATOM 896 N N . GLU A 1 112 ? 6.213 -11.968 3.627 1.00 85.25 112 GLU A N 1
ATOM 897 C CA . GLU A 1 112 ? 6.923 -10.961 2.828 1.00 85.25 112 GLU A CA 1
ATOM 898 C C . GLU A 1 112 ? 8.269 -11.469 2.284 1.00 85.25 112 GLU A C 1
ATOM 900 O O . GLU A 1 112 ? 8.676 -11.079 1.196 1.00 85.25 112 GLU A O 1
ATOM 905 N N . SER A 1 113 ? 8.944 -12.407 2.963 1.00 82.00 113 SER A N 1
ATOM 906 C CA . SER A 1 113 ? 10.231 -12.963 2.500 1.00 82.00 113 SER A CA 1
ATOM 907 C C . SER A 1 113 ? 10.112 -13.830 1.242 1.00 82.00 113 SER A C 1
ATOM 909 O O . SER A 1 113 ? 11.124 -14.167 0.634 1.00 82.00 113 SER A O 1
ATOM 911 N N . GLY A 1 114 ? 8.894 -14.241 0.872 1.00 85.44 114 GLY A N 1
ATOM 912 C CA . GLY A 1 114 ? 8.624 -14.947 -0.383 1.00 85.44 114 GLY A CA 1
ATOM 913 C C . GLY A 1 114 ? 8.423 -14.020 -1.585 1.00 85.44 114 GLY A C 1
ATOM 914 O O . GLY A 1 114 ? 8.347 -14.512 -2.710 1.00 85.44 114 GLY A O 1
ATOM 915 N N . LYS A 1 115 ? 8.316 -12.706 -1.354 1.00 91.38 115 LYS A N 1
ATOM 916 C CA . LYS A 1 115 ? 8.115 -11.694 -2.391 1.00 91.38 115 LYS A CA 1
ATOM 917 C C . LYS A 1 115 ? 9.456 -11.149 -2.881 1.00 91.38 115 LYS A C 1
ATOM 919 O O . LYS A 1 115 ? 10.483 -11.244 -2.211 1.00 91.38 115 LYS A O 1
ATOM 924 N N . ILE A 1 116 ? 9.450 -10.582 -4.079 1.00 92.62 116 ILE A N 1
ATOM 925 C CA . ILE A 1 116 ? 10.627 -9.990 -4.707 1.00 92.62 116 ILE A CA 1
ATOM 926 C C . ILE A 1 116 ? 10.806 -8.573 -4.170 1.00 92.62 116 ILE A C 1
ATOM 928 O O . ILE A 1 116 ? 9.920 -7.733 -4.311 1.00 92.62 116 ILE A O 1
ATOM 932 N N . ASN A 1 117 ? 11.961 -8.297 -3.565 1.00 94.31 117 ASN A N 1
ATOM 933 C CA . ASN A 1 117 ? 12.290 -6.945 -3.131 1.00 94.31 117 ASN A CA 1
ATOM 934 C C . ASN A 1 117 ? 12.592 -6.065 -4.354 1.00 94.31 117 ASN A C 1
ATOM 936 O O . ASN A 1 117 ? 13.622 -6.247 -5.008 1.00 94.31 117 ASN A O 1
ATOM 940 N N . ILE A 1 118 ? 11.716 -5.100 -4.633 1.00 95.12 118 ILE A N 1
ATOM 941 C CA . ILE A 1 118 ? 11.830 -4.215 -5.797 1.00 95.12 118 ILE A CA 1
ATOM 942 C C . ILE A 1 118 ? 13.067 -3.311 -5.719 1.00 95.12 118 ILE A C 1
ATOM 944 O O . ILE A 1 118 ? 13.749 -3.122 -6.722 1.00 95.12 118 ILE A O 1
ATOM 948 N N . ASN A 1 119 ? 13.449 -2.882 -4.512 1.00 94.88 119 ASN A N 1
ATOM 949 C CA . ASN A 1 119 ? 14.642 -2.072 -4.247 1.00 94.88 119 ASN A CA 1
ATOM 950 C C . ASN A 1 119 ? 15.955 -2.848 -4.439 1.00 94.88 119 ASN A C 1
ATOM 952 O O . ASN A 1 119 ? 17.040 -2.273 -4.360 1.00 94.88 119 ASN A O 1
ATOM 956 N N . LYS A 1 120 ? 15.892 -4.161 -4.696 1.00 93.38 120 LYS A N 1
ATOM 957 C CA . LYS A 1 120 ? 17.060 -5.018 -4.967 1.00 93.38 120 LYS A CA 1
ATOM 958 C C . LYS A 1 120 ? 16.957 -5.801 -6.273 1.00 93.38 120 LYS A C 1
ATOM 960 O O . LYS A 1 120 ? 17.908 -6.497 -6.626 1.00 93.38 120 LYS A O 1
ATOM 965 N N . ALA A 1 121 ? 15.827 -5.722 -6.969 1.00 94.19 121 ALA A N 1
ATOM 966 C CA . ALA A 1 121 ? 15.613 -6.450 -8.207 1.00 94.19 121 ALA A CA 1
ATOM 967 C C . ALA A 1 121 ? 16.537 -5.910 -9.307 1.00 94.19 121 ALA A C 1
ATOM 969 O O . ALA A 1 121 ? 16.683 -4.694 -9.468 1.00 94.19 121 ALA A O 1
ATOM 970 N N . ASP A 1 122 ? 17.177 -6.821 -10.043 1.00 95.56 122 ASP A N 1
ATOM 971 C CA . ASP A 1 122 ? 17.936 -6.483 -11.243 1.00 95.56 122 ASP A CA 1
ATOM 972 C C . ASP A 1 122 ? 17.002 -6.389 -12.458 1.00 95.56 122 ASP A C 1
ATOM 974 O O . ASP A 1 122 ? 15.881 -6.905 -12.453 1.00 95.56 122 ASP A O 1
ATOM 978 N N . ARG A 1 123 ? 17.482 -5.753 -13.533 1.00 95.88 123 ARG A N 1
ATOM 979 C CA . ARG A 1 123 ? 16.727 -5.582 -14.785 1.00 95.88 123 ARG A CA 1
ATOM 980 C C . ARG A 1 123 ? 16.094 -6.882 -15.280 1.00 95.88 123 ARG A C 1
ATOM 982 O O . ARG A 1 123 ? 14.952 -6.911 -15.727 1.00 95.88 123 ARG A O 1
ATOM 989 N N . ARG A 1 124 ? 16.853 -7.979 -15.214 1.00 96.19 124 ARG A N 1
ATOM 990 C CA . ARG A 1 124 ? 16.409 -9.292 -15.687 1.00 96.19 124 ARG A CA 1
ATOM 991 C C . ARG A 1 124 ? 15.241 -9.809 -14.853 1.00 96.19 124 ARG A C 1
ATOM 993 O O . ARG A 1 124 ? 14.274 -10.292 -15.433 1.00 96.19 124 ARG A O 1
ATOM 1000 N N . LEU A 1 125 ? 15.325 -9.723 -13.526 1.00 95.25 125 LEU A N 1
ATOM 1001 C CA . LEU A 1 125 ? 14.256 -10.157 -12.635 1.00 95.25 125 LEU A CA 1
ATOM 1002 C C . LEU A 1 125 ? 12.992 -9.320 -12.839 1.00 95.25 125 LEU A C 1
ATOM 1004 O O . LEU A 1 125 ? 11.918 -9.902 -12.933 1.00 95.25 125 LEU A O 1
ATOM 1008 N N . LEU A 1 126 ? 13.124 -7.998 -12.990 1.00 95.75 126 LEU A N 1
ATOM 1009 C CA . LEU A 1 126 ? 11.997 -7.109 -13.299 1.00 95.75 126 LEU A CA 1
ATOM 1010 C C . LEU A 1 126 ? 11.268 -7.561 -14.571 1.00 95.75 126 LEU A C 1
ATOM 1012 O O . LEU A 1 126 ? 10.061 -7.792 -14.540 1.00 95.75 126 LEU A O 1
ATOM 1016 N N . LYS A 1 127 ? 12.004 -7.807 -15.661 1.00 95.62 127 LYS A N 1
ATOM 1017 C CA . LYS A 1 127 ? 11.410 -8.329 -16.903 1.00 95.62 127 LYS A CA 1
ATOM 1018 C C . LYS A 1 127 ? 10.742 -9.693 -16.716 1.00 95.62 127 LYS A C 1
ATOM 1020 O O . LYS A 1 127 ? 9.616 -9.881 -17.158 1.00 95.62 127 LYS A O 1
ATOM 1025 N N . MET A 1 128 ? 11.391 -10.623 -16.011 1.00 93.94 128 MET A N 1
ATOM 1026 C CA . MET A 1 128 ? 10.823 -11.953 -15.744 1.00 93.94 128 MET A CA 1
ATOM 1027 C C . MET A 1 128 ? 9.509 -11.898 -14.953 1.00 93.94 128 MET A C 1
ATOM 1029 O O . MET A 1 128 ? 8.653 -12.767 -15.108 1.00 93.94 128 MET A O 1
ATOM 1033 N N . MET A 1 129 ? 9.343 -10.910 -14.074 1.00 93.75 129 MET A N 1
ATOM 1034 C CA . MET A 1 129 ? 8.081 -10.702 -13.359 1.00 93.75 129 MET A CA 1
ATOM 1035 C C . MET A 1 129 ? 6.982 -10.207 -14.295 1.00 93.75 129 MET A C 1
ATOM 1037 O O . MET A 1 129 ? 5.831 -10.631 -14.174 1.00 93.75 129 MET A O 1
ATOM 1041 N N . LEU A 1 130 ? 7.358 -9.337 -15.230 1.00 95.19 130 LEU A N 1
ATOM 1042 C CA . LEU A 1 130 ? 6.465 -8.739 -16.209 1.00 95.19 130 LEU A CA 1
ATOM 1043 C C . LEU A 1 130 ? 6.007 -9.725 -17.300 1.00 95.19 130 LEU A C 1
ATOM 1045 O O . LEU A 1 130 ? 4.931 -9.548 -17.860 1.00 95.19 130 LEU A O 1
ATOM 1049 N N . ASP A 1 131 ? 6.740 -10.816 -17.538 1.00 94.00 131 ASP A N 1
ATOM 1050 C CA . ASP A 1 131 ? 6.360 -11.876 -18.491 1.00 94.00 131 ASP A CA 1
ATOM 1051 C C . ASP A 1 131 ? 5.032 -12.582 -18.163 1.00 94.00 131 ASP A C 1
ATOM 1053 O O . ASP A 1 131 ? 4.486 -13.301 -18.999 1.00 94.00 131 ASP A O 1
ATOM 1057 N N . ARG A 1 132 ? 4.504 -12.412 -16.943 1.00 91.62 132 ARG A N 1
ATOM 1058 C CA . ARG A 1 132 ? 3.194 -12.963 -16.553 1.00 91.62 132 ARG A CA 1
ATOM 1059 C C . ARG A 1 132 ? 2.014 -12.131 -17.053 1.00 91.62 132 ARG A C 1
ATOM 1061 O O . ARG A 1 132 ? 0.884 -12.609 -16.962 1.00 91.62 132 ARG A O 1
ATOM 1068 N N . PHE A 1 133 ? 2.264 -10.919 -17.534 1.00 93.81 133 PHE A N 1
ATOM 1069 C CA . PHE A 1 133 ? 1.245 -10.011 -18.044 1.00 93.81 133 PHE A CA 1
ATOM 1070 C C . PHE A 1 133 ? 1.288 -9.998 -19.572 1.00 93.81 133 PHE A C 1
ATOM 1072 O O . PHE A 1 133 ? 2.345 -10.173 -20.177 1.00 93.81 133 PHE A O 1
ATOM 1079 N N . ASP A 1 134 ? 0.125 -9.809 -20.189 1.00 93.38 134 ASP A N 1
ATOM 1080 C CA . ASP A 1 134 ? -0.017 -9.725 -21.644 1.00 93.38 134 ASP A CA 1
ATOM 1081 C C . ASP A 1 134 ? 0.378 -8.319 -22.122 1.00 93.38 134 ASP A C 1
ATOM 1083 O O . ASP A 1 134 ? -0.476 -7.475 -22.383 1.00 93.38 134 ASP A O 1
ATOM 1087 N N . ILE A 1 135 ? 1.685 -8.044 -22.118 1.00 94.25 135 ILE A N 1
ATOM 1088 C CA . ILE A 1 135 ? 2.279 -6.760 -22.513 1.00 94.25 135 ILE A CA 1
ATOM 1089 C C . ILE A 1 135 ? 3.428 -6.970 -23.497 1.00 94.25 135 ILE A C 1
ATOM 1091 O O . ILE A 1 135 ? 4.115 -7.999 -23.462 1.00 94.25 135 ILE A O 1
ATOM 1095 N N . GLU A 1 136 ? 3.634 -5.992 -24.377 1.00 95.25 136 GLU A N 1
ATOM 1096 C CA . GLU A 1 136 ? 4.671 -6.051 -25.403 1.00 95.25 136 GLU A CA 1
ATOM 1097 C C . GLU A 1 136 ? 6.074 -5.965 -24.783 1.00 95.25 136 GLU A C 1
ATOM 1099 O O . GLU A 1 136 ? 6.278 -5.386 -23.715 1.00 95.25 136 GLU A O 1
ATOM 1104 N N . ASP A 1 137 ? 7.072 -6.557 -25.444 1.00 94.12 137 ASP A N 1
ATOM 1105 C CA . ASP A 1 137 ? 8.440 -6.578 -24.909 1.00 94.12 137 ASP A CA 1
ATOM 1106 C C . ASP A 1 137 ? 9.054 -5.172 -24.793 1.00 94.12 137 ASP A C 1
ATOM 1108 O O . ASP A 1 137 ? 9.871 -4.950 -23.898 1.00 94.12 137 ASP A O 1
ATOM 1112 N N . GLU A 1 138 ? 8.626 -4.226 -25.637 1.00 95.25 138 GLU A N 1
ATOM 1113 C CA . GLU A 1 138 ? 9.020 -2.813 -25.559 1.00 95.25 138 GLU A CA 1
ATOM 1114 C C . GLU A 1 138 ? 8.506 -2.162 -24.266 1.00 95.25 138 GLU A C 1
ATOM 1116 O O . GLU A 1 138 ? 9.291 -1.564 -23.531 1.00 95.25 138 GLU A O 1
ATOM 1121 N N . ASP A 1 139 ? 7.235 -2.379 -23.911 1.00 95.75 139 ASP A N 1
ATOM 1122 C CA . ASP A 1 139 ? 6.660 -1.885 -22.654 1.00 95.75 139 ASP A CA 1
ATOM 1123 C C . ASP A 1 139 ? 7.364 -2.490 -21.434 1.00 95.75 139 ASP A C 1
ATOM 1125 O O . ASP A 1 139 ? 7.635 -1.796 -20.452 1.00 95.75 139 ASP A O 1
ATOM 1129 N N . LYS A 1 140 ? 7.732 -3.777 -21.493 1.00 96.62 140 LYS A N 1
ATOM 1130 C CA . LYS A 1 140 ? 8.520 -4.413 -20.423 1.00 96.62 140 LYS A CA 1
ATOM 1131 C C . LYS A 1 140 ? 9.891 -3.770 -20.264 1.00 96.62 140 LYS A C 1
ATOM 1133 O O . L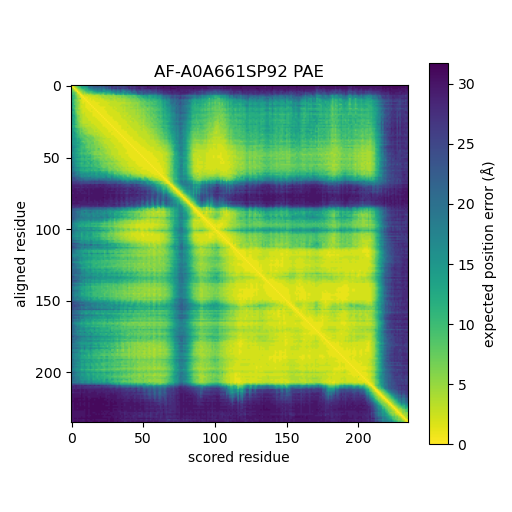YS A 1 140 ? 10.373 -3.653 -19.138 1.00 96.62 140 LYS A O 1
ATOM 1138 N N . ASP A 1 141 ? 10.545 -3.432 -21.374 1.00 97.19 141 ASP A N 1
ATOM 1139 C CA . ASP A 1 141 ? 11.844 -2.766 -21.359 1.00 97.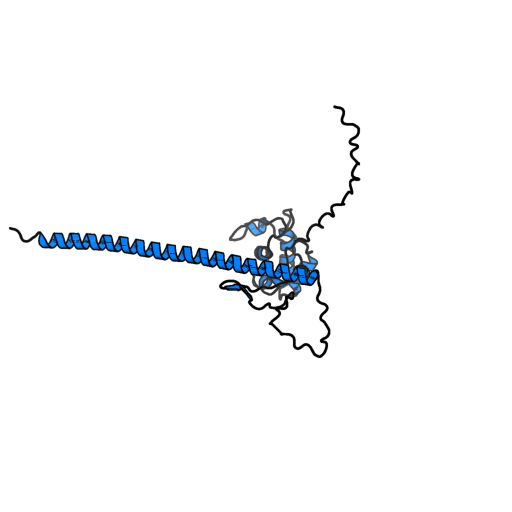19 141 ASP A CA 1
ATOM 1140 C C . ASP A 1 141 ? 11.733 -1.345 -20.794 1.00 97.19 141 ASP A C 1
ATOM 1142 O O . ASP A 1 141 ? 12.558 -0.992 -19.956 1.00 97.19 141 ASP A O 1
ATOM 1146 N N . ILE A 1 142 ? 10.686 -0.593 -21.155 1.00 97.81 142 ILE A N 1
ATOM 1147 C CA . ILE A 1 142 ? 10.385 0.726 -20.575 1.00 97.81 142 ILE A CA 1
ATOM 1148 C C . ILE A 1 142 ? 10.190 0.613 -19.062 1.00 97.81 142 ILE A C 1
ATOM 1150 O O . ILE A 1 142 ? 10.898 1.270 -18.307 1.00 97.81 142 ILE A O 1
ATOM 1154 N N . ILE A 1 143 ? 9.288 -0.260 -18.598 1.00 97.44 143 ILE A N 1
ATOM 1155 C CA . ILE A 1 143 ? 9.000 -0.402 -17.163 1.00 97.44 143 ILE A CA 1
ATOM 1156 C C . ILE A 1 143 ? 10.258 -0.822 -16.398 1.00 97.44 143 ILE A C 1
ATOM 1158 O O . ILE A 1 143 ? 10.563 -0.260 -15.350 1.00 97.44 143 ILE A O 1
ATOM 1162 N N . ALA A 1 144 ? 10.994 -1.822 -16.891 1.00 97.50 144 ALA A N 1
ATOM 1163 C CA . ALA A 1 144 ? 12.172 -2.325 -16.192 1.00 97.50 144 ALA A CA 1
ATOM 1164 C C . ALA A 1 144 ? 13.287 -1.275 -16.096 1.00 97.50 144 ALA A C 1
ATOM 1166 O O . ALA A 1 144 ? 13.919 -1.180 -15.047 1.00 97.50 144 ALA A O 1
ATOM 1167 N N . ASP A 1 145 ? 13.521 -0.511 -17.165 1.00 97.69 145 ASP A N 1
ATOM 1168 C CA . ASP A 1 145 ? 14.526 0.552 -17.191 1.00 97.69 145 ASP A CA 1
ATOM 1169 C C . ASP A 1 145 ? 14.088 1.732 -16.310 1.00 97.69 145 ASP A C 1
ATOM 1171 O O . ASP A 1 145 ? 14.844 2.157 -15.445 1.00 97.69 145 ASP A O 1
ATOM 1175 N N . SER A 1 146 ? 12.834 2.180 -16.416 1.00 97.88 146 SER A N 1
ATOM 1176 C CA . SER A 1 146 ? 12.312 3.276 -15.592 1.00 97.88 146 SER A CA 1
ATOM 1177 C C . SER A 1 146 ? 12.246 2.945 -14.099 1.00 97.88 146 SER A C 1
ATOM 1179 O O . SER A 1 146 ? 12.414 3.840 -13.282 1.00 97.88 146 SER A O 1
ATOM 1181 N N . VAL A 1 147 ? 12.039 1.680 -13.708 1.00 97.31 147 VAL A N 1
ATOM 1182 C CA . VAL A 1 147 ? 12.138 1.264 -12.293 1.00 97.31 147 VAL A CA 1
ATOM 1183 C C . VAL A 1 147 ? 13.578 1.346 -11.779 1.00 97.31 147 VAL A C 1
ATOM 1185 O O . VAL A 1 147 ? 13.780 1.547 -10.582 1.00 97.31 147 VAL A O 1
ATOM 1188 N N . LEU A 1 148 ? 14.575 1.127 -12.639 1.00 96.94 148 LEU A N 1
ATOM 1189 C CA . LEU A 1 148 ? 15.981 1.222 -12.250 1.00 96.94 148 LEU A CA 1
ATOM 1190 C C . LEU A 1 148 ? 16.409 2.678 -12.092 1.00 96.94 148 LEU A C 1
ATOM 1192 O O . LEU A 1 148 ? 16.946 2.988 -11.033 1.00 96.94 148 LEU A O 1
ATOM 1196 N N . ASP A 1 149 ? 16.083 3.530 -13.066 1.00 96.81 149 ASP A N 1
ATOM 1197 C CA . ASP A 1 149 ? 16.351 4.974 -13.006 1.00 96.81 149 ASP A CA 1
ATOM 1198 C C . ASP A 1 149 ? 15.664 5.592 -11.775 1.00 96.81 149 ASP A C 1
ATOM 1200 O O . ASP A 1 149 ? 16.308 6.227 -10.953 1.00 96.81 149 ASP A O 1
ATOM 1204 N N . TRP A 1 150 ? 14.393 5.239 -11.513 1.00 97.06 150 TRP A N 1
ATOM 1205 C CA . TRP A 1 150 ? 13.659 5.705 -10.321 1.00 97.06 150 TRP A CA 1
ATOM 1206 C C . TRP A 1 150 ? 14.384 5.462 -8.987 1.00 97.06 150 TRP A C 1
ATOM 1208 O O . TRP A 1 150 ? 14.147 6.153 -7.993 1.00 97.06 150 TRP A O 1
ATOM 1218 N N . ARG A 1 151 ? 15.221 4.422 -8.938 1.00 95.06 151 ARG A N 1
ATOM 1219 C CA . ARG A 1 151 ? 15.909 3.961 -7.730 1.00 95.06 151 ARG A CA 1
ATOM 1220 C C . ARG A 1 151 ? 17.341 4.442 -7.611 1.00 95.06 151 ARG A C 1
ATOM 1222 O O . ARG A 1 151 ? 17.888 4.376 -6.502 1.00 95.06 151 ARG A O 1
ATOM 1229 N N . ASP A 1 152 ? 17.992 4.745 -8.726 1.00 93.62 152 ASP A N 1
ATOM 1230 C CA . ASP A 1 152 ? 19.389 5.139 -8.692 1.00 93.62 152 ASP A CA 1
ATOM 1231 C C . ASP A 1 152 ? 19.521 6.598 -8.233 1.00 93.62 152 ASP A C 1
ATOM 1233 O O . ASP A 1 152 ? 18.582 7.147 -7.686 1.00 93.62 152 ASP A O 1
ATOM 1237 N N . LYS A 1 153 ? 20.727 7.158 -8.210 1.00 92.75 153 LYS A N 1
ATOM 1238 C CA . LYS A 1 153 ? 20.963 8.490 -7.612 1.00 92.75 153 LYS A CA 1
ATOM 1239 C C . LYS A 1 153 ? 21.510 9.490 -8.604 1.00 92.75 153 LYS A C 1
ATOM 1241 O O . LYS A 1 153 ? 21.986 10.552 -8.187 1.00 92.75 153 LYS A O 1
ATOM 1246 N N . ASP A 1 154 ? 21.641 9.066 -9.847 1.00 91.88 154 ASP A N 1
ATOM 1247 C CA . ASP A 1 154 ? 22.122 9.951 -10.876 1.00 91.88 154 ASP A CA 1
ATOM 1248 C C . ASP A 1 154 ? 20.925 10.508 -11.643 1.00 91.88 154 ASP A C 1
ATOM 1250 O O . ASP A 1 154 ? 19.824 10.540 -11.118 1.00 91.88 154 ASP A O 1
ATOM 1254 N N . ASN A 1 155 ? 21.180 11.133 -12.782 1.00 89.06 155 ASN A N 1
ATOM 1255 C CA . ASN A 1 155 ? 20.128 11.749 -13.586 1.00 89.06 155 ASN A CA 1
ATOM 1256 C C . ASN A 1 155 ? 20.271 11.256 -15.033 1.00 89.06 155 ASN A C 1
ATOM 1258 O O . ASN A 1 155 ? 20.006 12.001 -15.984 1.00 89.06 155 ASN A O 1
ATOM 1262 N N . LEU A 1 156 ? 20.860 10.068 -15.218 1.00 91.06 156 LEU A N 1
ATOM 1263 C CA . LEU A 1 156 ? 21.113 9.461 -16.514 1.00 91.06 156 LEU A CA 1
ATOM 1264 C C . LEU A 1 156 ? 20.113 8.337 -16.728 1.00 91.06 156 LEU A C 1
ATOM 1266 O O . LEU A 1 156 ? 20.271 7.240 -16.212 1.00 91.06 156 LEU A O 1
ATOM 1270 N N . HIS A 1 157 ? 19.167 8.564 -17.630 1.00 91.81 157 HIS A N 1
ATOM 1271 C CA . HIS A 1 157 ? 18.208 7.521 -17.943 1.00 91.81 157 HIS A CA 1
ATOM 1272 C C . HIS A 1 157 ? 18.833 6.384 -18.778 1.00 91.81 157 HIS A C 1
ATOM 1274 O O . HIS A 1 157 ? 19.642 6.594 -19.698 1.00 91.81 157 HIS A O 1
ATOM 1280 N N . LEU A 1 158 ? 18.394 5.155 -18.514 1.00 93.19 158 LEU A N 1
ATOM 1281 C CA . LEU A 1 158 ? 18.644 3.986 -19.360 1.00 93.19 158 LEU A CA 1
ATOM 1282 C C . LEU A 1 158 ? 18.005 4.144 -20.756 1.00 93.19 158 LEU A C 1
ATOM 1284 O O . LEU A 1 158 ? 17.225 5.058 -21.017 1.00 93.19 158 LEU A O 1
ATOM 1288 N N . LEU A 1 159 ? 18.305 3.225 -21.686 1.00 95.31 159 LEU A N 1
ATOM 1289 C CA . LEU A 1 159 ? 17.864 3.319 -23.091 1.00 95.31 159 LEU A CA 1
ATOM 1290 C C . LEU A 1 159 ? 16.351 3.565 -23.246 1.00 95.31 159 LEU A C 1
ATOM 1292 O O . LEU A 1 159 ? 15.960 4.371 -24.088 1.00 95.31 159 LEU A O 1
ATOM 1296 N N . ASN A 1 160 ? 15.529 2.885 -22.443 1.00 95.50 160 ASN A N 1
ATOM 1297 C CA . ASN A 1 160 ? 14.069 3.040 -22.437 1.00 95.50 160 ASN A CA 1
ATOM 1298 C C . ASN A 1 160 ? 13.547 3.645 -21.127 1.00 95.50 160 ASN A C 1
ATOM 1300 O O . ASN A 1 160 ? 12.341 3.653 -20.889 1.00 95.50 160 ASN A O 1
ATOM 1304 N N . GLY A 1 161 ? 14.464 4.108 -20.280 1.00 94.62 161 GLY A N 1
ATOM 1305 C CA . GLY A 1 161 ? 14.183 4.577 -18.939 1.00 94.62 161 GLY A CA 1
ATOM 1306 C C . GLY A 1 161 ? 13.588 5.984 -18.894 1.00 94.62 161 GLY A C 1
ATOM 1307 O O . GLY A 1 161 ? 13.114 6.521 -19.904 1.00 94.62 161 GLY A O 1
ATOM 1308 N N . ALA A 1 162 ? 13.523 6.550 -17.695 1.00 95.88 162 ALA A N 1
ATOM 1309 C CA . ALA A 1 162 ? 12.961 7.875 -17.468 1.00 95.88 162 ALA A CA 1
ATOM 1310 C C . ALA A 1 162 ? 13.475 8.484 -16.170 1.00 95.88 162 ALA A C 1
ATOM 1312 O O . ALA A 1 162 ? 13.422 7.833 -15.131 1.00 95.88 162 ALA A O 1
ATOM 1313 N N . GLU A 1 163 ? 13.843 9.757 -16.262 1.00 96.50 163 GLU A N 1
ATOM 1314 C CA . GLU A 1 163 ? 14.310 10.594 -15.162 1.00 96.50 163 GLU A CA 1
ATOM 1315 C C . GLU A 1 163 ? 13.442 11.856 -15.056 1.00 96.50 163 GLU A C 1
ATOM 1317 O O . GLU A 1 163 ? 12.367 11.956 -15.661 1.00 96.50 163 GLU A O 1
ATOM 1322 N N . ASP A 1 164 ? 13.903 12.842 -14.288 1.00 95.94 164 ASP A N 1
ATOM 1323 C CA . ASP A 1 164 ? 13.250 14.143 -14.111 1.00 95.94 164 ASP A CA 1
ATOM 1324 C C . ASP A 1 164 ? 12.789 14.799 -15.418 1.00 95.94 164 ASP A C 1
ATOM 1326 O O . ASP A 1 164 ? 11.728 15.421 -15.460 1.00 95.94 164 ASP A O 1
ATOM 1330 N N . ASP A 1 165 ? 13.559 14.674 -16.500 1.00 94.06 165 ASP A N 1
ATOM 1331 C CA . ASP A 1 165 ? 13.224 15.270 -17.795 1.00 94.06 165 ASP A CA 1
ATOM 1332 C C . ASP A 1 165 ? 11.893 14.742 -18.352 1.00 94.06 165 ASP A C 1
ATOM 1334 O O . ASP A 1 165 ? 11.089 15.511 -18.892 1.00 94.06 165 ASP A O 1
ATOM 1338 N N . TYR A 1 166 ? 11.631 13.450 -18.165 1.00 95.94 166 TYR A N 1
ATOM 1339 C CA . TYR A 1 166 ? 10.367 12.816 -18.496 1.00 95.94 166 TYR A CA 1
ATOM 1340 C C . TYR A 1 166 ? 9.272 13.204 -17.495 1.00 95.94 166 TYR A C 1
ATOM 1342 O O . TYR A 1 166 ? 8.219 13.693 -17.915 1.00 95.94 166 TYR A O 1
ATOM 1350 N N . TYR A 1 167 ? 9.493 13.019 -16.189 1.00 97.00 167 TYR A N 1
ATOM 1351 C CA . TYR A 1 167 ? 8.433 13.188 -15.183 1.00 97.00 167 TYR A CA 1
ATOM 1352 C C . TYR A 1 167 ? 7.967 14.644 -15.039 1.00 97.00 167 TYR A C 1
ATOM 1354 O O . TYR A 1 167 ? 6.770 14.901 -14.876 1.00 97.00 167 TYR A O 1
ATOM 1362 N N . LEU A 1 168 ? 8.866 15.615 -15.221 1.00 97.12 168 LEU A N 1
ATOM 1363 C CA . LEU A 1 168 ? 8.519 17.037 -15.223 1.00 97.12 168 LEU A CA 1
ATOM 1364 C C . LEU A 1 168 ? 7.782 17.481 -16.498 1.00 97.12 168 LEU A C 1
ATOM 1366 O O . LEU A 1 168 ? 7.181 18.557 -16.513 1.00 97.12 168 LEU A O 1
ATOM 1370 N N . SER A 1 169 ? 7.811 16.673 -17.563 1.00 96.69 169 SER A N 1
ATOM 1371 C CA . SER A 1 169 ? 7.105 16.956 -18.822 1.00 96.69 169 SER A CA 1
ATOM 1372 C C . SER A 1 169 ? 5.632 16.523 -18.824 1.00 96.69 169 SER A C 1
ATOM 1374 O O . SER A 1 169 ? 4.888 16.874 -19.744 1.00 96.69 169 SER A O 1
ATOM 1376 N N . LEU A 1 170 ? 5.200 15.768 -17.808 1.00 96.50 170 LEU A N 1
ATOM 1377 C CA . LEU A 1 170 ? 3.831 15.270 -17.677 1.00 96.50 170 LEU A CA 1
ATOM 1378 C C . LEU A 1 170 ? 2.829 16.403 -17.395 1.00 96.50 170 LEU A C 1
ATOM 1380 O O . LEU A 1 170 ? 3.186 17.485 -16.940 1.00 96.50 170 LEU A O 1
ATOM 1384 N N . GLU A 1 171 ? 1.536 16.138 -17.619 1.00 96.75 171 GLU A N 1
ATOM 1385 C CA . GLU A 1 171 ? 0.462 17.112 -17.344 1.00 96.75 171 GLU A CA 1
ATOM 1386 C C . GLU A 1 171 ? 0.433 17.552 -15.872 1.00 96.75 171 GLU A C 1
ATOM 1388 O O . GLU A 1 171 ? 0.159 18.712 -15.568 1.00 96.75 171 GLU A O 1
ATOM 1393 N N . THR A 1 172 ? 0.745 16.627 -14.961 1.00 96.00 172 THR A N 1
ATOM 1394 C CA . THR A 1 172 ? 1.012 16.916 -13.548 1.00 96.00 172 THR A CA 1
ATOM 1395 C C . THR A 1 172 ? 2.478 16.585 -13.265 1.00 96.00 172 THR A C 1
ATOM 1397 O O . THR A 1 172 ? 2.778 15.418 -13.022 1.00 96.00 172 THR A O 1
ATOM 1400 N N . PRO A 1 173 ? 3.386 17.574 -13.337 1.00 96.75 173 PRO A N 1
ATOM 1401 C CA . PRO A 1 173 ? 4.817 17.372 -13.130 1.00 96.75 173 PRO A CA 1
ATOM 1402 C C . PRO A 1 173 ? 5.159 16.888 -11.720 1.00 96.75 173 PRO A C 1
ATOM 1404 O O . PRO A 1 173 ? 4.593 17.374 -10.736 1.00 96.75 173 PRO A O 1
ATOM 1407 N N . TYR A 1 174 ? 6.136 15.994 -11.627 1.00 96.50 174 TYR A N 1
ATOM 1408 C CA . TYR A 1 174 ? 6.808 15.600 -10.388 1.00 96.50 174 TYR A CA 1
ATOM 1409 C C . TYR A 1 174 ? 8.256 15.203 -10.688 1.00 96.50 174 TYR A C 1
ATOM 1411 O O . TYR A 1 174 ? 8.621 15.021 -11.847 1.00 96.50 174 TYR A O 1
ATOM 1419 N N . GLU A 1 175 ? 9.073 15.127 -9.642 1.00 94.81 175 GLU A N 1
ATOM 1420 C CA . GLU A 1 175 ? 10.475 14.712 -9.727 1.00 94.81 175 GLU A CA 1
ATOM 1421 C C . GLU A 1 175 ? 10.586 13.191 -9.578 1.00 94.81 175 GLU A C 1
ATOM 1423 O O . GLU A 1 175 ? 9.758 12.550 -8.914 1.00 94.81 175 GLU A O 1
ATOM 1428 N N . CYS A 1 176 ? 11.617 12.635 -10.205 1.00 94.25 176 CYS A N 1
ATOM 1429 C CA . CYS A 1 176 ? 12.097 11.295 -9.929 1.00 94.25 176 CYS A CA 1
ATOM 1430 C C . CYS A 1 176 ? 12.529 11.207 -8.457 1.00 94.25 176 CYS A C 1
ATOM 1432 O O . CYS A 1 176 ? 12.868 12.205 -7.816 1.00 94.25 176 CYS A O 1
ATOM 1434 N N . LYS A 1 177 ? 12.453 10.013 -7.866 1.00 94.69 177 LYS A N 1
ATOM 1435 C CA . LYS A 1 177 ? 12.764 9.858 -6.439 1.00 94.69 177 LYS A CA 1
ATOM 1436 C C . LYS A 1 177 ? 14.262 9.816 -6.157 1.00 94.69 177 LYS A C 1
ATOM 1438 O O . LYS A 1 177 ? 14.679 10.160 -5.047 1.00 94.69 177 LYS A O 1
ATOM 1443 N N . ASP A 1 178 ? 15.031 9.317 -7.113 1.00 95.25 178 ASP A N 1
ATOM 1444 C CA . ASP A 1 178 ? 16.458 9.057 -6.997 1.00 95.25 178 ASP A CA 1
ATOM 1445 C C . ASP A 1 178 ? 16.801 8.215 -5.747 1.00 95.25 178 ASP A C 1
ATOM 1447 O O . ASP A 1 178 ? 17.701 8.517 -4.941 1.00 95.25 178 ASP A O 1
ATOM 1451 N N . GLY A 1 179 ? 16.010 7.161 -5.510 1.00 94.75 179 GLY A N 1
ATOM 1452 C CA . GLY A 1 179 ? 16.197 6.318 -4.338 1.00 94.75 179 GLY A CA 1
ATOM 1453 C C . GLY A 1 179 ? 15.204 5.178 -4.155 1.00 94.75 179 GLY A C 1
ATOM 1454 O O . GLY A 1 179 ? 14.244 4.995 -4.898 1.00 94.75 179 GLY A O 1
ATOM 1455 N N . ASP A 1 180 ? 15.446 4.395 -3.102 1.00 95.19 180 ASP A N 1
ATOM 1456 C CA . ASP A 1 180 ? 14.599 3.260 -2.732 1.00 95.19 180 ASP A CA 1
ATOM 1457 C C . ASP A 1 180 ? 13.120 3.673 -2.580 1.00 95.19 180 ASP A C 1
ATOM 1459 O O . ASP A 1 180 ? 12.780 4.691 -1.967 1.00 95.19 180 ASP A O 1
ATOM 1463 N N . LEU A 1 181 ? 12.224 2.823 -3.083 1.00 95.00 181 LEU A N 1
ATOM 1464 C CA . LEU A 1 181 ? 10.786 2.948 -2.872 1.00 95.00 181 LEU A CA 1
ATOM 1465 C C . LEU A 1 181 ? 10.469 2.717 -1.385 1.00 95.00 181 LEU A C 1
ATOM 1467 O O . LEU A 1 181 ? 10.931 1.731 -0.802 1.00 95.00 181 LEU A O 1
ATOM 1471 N N . ASP A 1 182 ? 9.657 3.593 -0.787 1.00 93.94 182 ASP A N 1
ATOM 1472 C CA . ASP A 1 182 ? 9.172 3.462 0.596 1.00 93.94 182 ASP A CA 1
ATOM 1473 C C . ASP A 1 182 ? 7.880 2.637 0.655 1.00 93.94 182 ASP A C 1
ATOM 1475 O O . ASP A 1 182 ? 7.596 1.974 1.655 1.00 93.94 182 ASP A O 1
ATOM 1479 N N . SER A 1 183 ? 7.098 2.656 -0.428 1.00 94.81 183 SER A N 1
ATOM 1480 C CA . SER A 1 183 ? 5.905 1.833 -0.627 1.00 94.81 183 SER A CA 1
ATOM 1481 C C . SER A 1 183 ? 5.895 1.195 -2.013 1.00 94.81 183 SER A C 1
ATOM 1483 O O . SER A 1 183 ? 6.459 1.727 -2.967 1.00 94.81 183 SER A O 1
ATOM 1485 N N . ILE A 1 184 ? 5.226 0.048 -2.146 1.00 95.56 184 ILE A N 1
ATOM 1486 C CA . ILE A 1 184 ? 5.070 -0.609 -3.452 1.00 95.56 184 ILE A CA 1
ATOM 1487 C C . ILE A 1 184 ? 4.191 0.220 -4.398 1.00 95.56 184 ILE A C 1
ATOM 1489 O O . ILE A 1 184 ? 4.352 0.129 -5.611 1.00 95.56 184 ILE A O 1
ATOM 1493 N N . GLU A 1 185 ? 3.280 1.033 -3.857 1.00 96.81 185 GLU A N 1
ATOM 1494 C CA . GLU A 1 185 ? 2.370 1.898 -4.608 1.00 96.81 185 GLU A CA 1
ATOM 1495 C C . GLU A 1 185 ? 3.095 3.005 -5.387 1.00 96.81 185 GLU A C 1
ATOM 1497 O O . GLU A 1 185 ? 2.561 3.472 -6.390 1.00 96.81 185 GLU A O 1
ATOM 1502 N N . GLU A 1 186 ? 4.320 3.377 -4.998 1.00 96.88 186 GLU A N 1
ATOM 1503 C CA . GLU A 1 186 ? 5.154 4.315 -5.767 1.00 96.88 186 GLU A CA 1
ATOM 1504 C C . GLU A 1 186 ? 5.450 3.817 -7.184 1.00 96.88 186 GLU A C 1
ATOM 1506 O O . GLU A 1 186 ? 5.659 4.630 -8.077 1.00 96.88 186 GLU A O 1
ATOM 1511 N N . LEU A 1 187 ? 5.378 2.504 -7.437 1.00 97.06 187 LEU A N 1
ATOM 1512 C CA . LEU A 1 187 ? 5.503 1.975 -8.795 1.00 97.06 187 LEU A CA 1
ATOM 1513 C C . LEU A 1 187 ? 4.458 2.547 -9.755 1.00 97.06 187 LEU A C 1
ATOM 1515 O O . LEU A 1 187 ? 4.739 2.618 -10.942 1.00 97.06 187 LEU A O 1
ATOM 1519 N N . LEU A 1 188 ? 3.288 2.979 -9.276 1.00 97.31 188 LEU A N 1
ATOM 1520 C CA . LEU A 1 188 ? 2.267 3.616 -10.118 1.00 97.31 188 LEU A CA 1
ATOM 1521 C C . LEU A 1 188 ? 2.696 4.992 -10.656 1.00 97.31 188 LEU A C 1
ATOM 1523 O O . LEU A 1 188 ? 2.047 5.508 -11.562 1.00 97.31 188 LEU A O 1
ATOM 1527 N N . LEU A 1 189 ? 3.757 5.586 -10.102 1.00 97.00 189 LEU A N 1
ATOM 1528 C CA . LEU A 1 189 ? 4.373 6.816 -10.605 1.00 97.00 189 LEU A CA 1
ATOM 1529 C C . LEU A 1 189 ? 5.455 6.526 -11.653 1.00 97.00 189 LEU A C 1
ATOM 1531 O O . LEU A 1 189 ? 5.838 7.412 -12.409 1.00 97.00 189 LEU A O 1
ATOM 1535 N N . VAL A 1 190 ? 5.945 5.289 -11.729 1.00 97.50 190 VAL A N 1
ATOM 1536 C CA . VAL A 1 190 ? 7.009 4.923 -12.663 1.00 97.50 190 VAL A CA 1
ATOM 1537 C C . VAL A 1 190 ? 6.449 4.815 -14.077 1.00 97.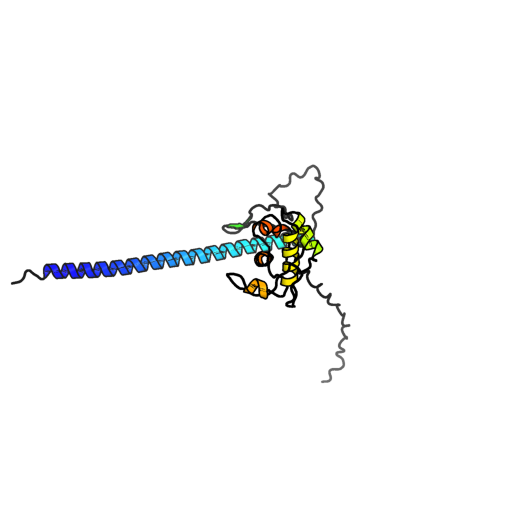50 190 VAL A C 1
ATOM 1539 O O . VAL A 1 190 ? 5.394 4.218 -14.316 1.00 97.50 190 VAL A O 1
ATOM 1542 N N . ARG A 1 191 ? 7.183 5.370 -15.045 1.00 97.25 191 ARG A N 1
ATOM 1543 C CA . ARG A 1 191 ? 6.812 5.339 -16.463 1.00 97.25 191 ARG A CA 1
ATOM 1544 C C . ARG A 1 191 ? 6.493 3.914 -16.938 1.00 97.25 191 ARG A C 1
ATOM 1546 O O . ARG A 1 191 ? 7.232 2.967 -16.691 1.00 97.25 191 ARG A O 1
ATOM 1553 N N . GLY A 1 192 ? 5.380 3.785 -17.661 1.00 95.38 192 GLY A N 1
ATOM 1554 C CA . GLY A 1 192 ? 4.915 2.522 -18.238 1.00 95.38 192 GLY A CA 1
ATOM 1555 C C . GLY A 1 192 ? 4.167 1.608 -17.261 1.00 95.38 192 GLY A C 1
ATOM 1556 O O . GLY A 1 192 ? 3.478 0.695 -17.709 1.00 95.38 192 GLY A O 1
ATOM 1557 N N . MET A 1 193 ? 4.236 1.840 -15.944 1.00 97.06 193 MET A N 1
ATOM 1558 C CA . MET A 1 193 ? 3.460 1.054 -14.987 1.00 97.06 193 MET A CA 1
ATOM 1559 C C . MET A 1 193 ? 1.984 1.446 -15.054 1.00 97.06 193 MET A C 1
ATOM 1561 O O . MET A 1 193 ? 1.622 2.608 -14.879 1.00 97.06 193 MET A O 1
ATOM 1565 N N . THR A 1 194 ? 1.111 0.462 -15.258 1.00 95.88 194 THR A N 1
ATOM 1566 C CA . THR A 1 194 ? -0.338 0.681 -15.294 1.00 95.88 194 THR A CA 1
ATOM 1567 C C . THR A 1 194 ? -1.029 0.077 -14.078 1.00 95.88 194 THR A C 1
ATOM 1569 O O . THR A 1 194 ? -0.525 -0.848 -13.431 1.00 95.88 194 THR A O 1
ATOM 1572 N N . SER A 1 195 ? -2.228 0.580 -13.771 1.00 96.38 195 SER A N 1
ATOM 1573 C CA . SER A 1 195 ? -3.057 0.028 -12.693 1.00 96.38 195 SER A CA 1
ATOM 1574 C C . SER A 1 195 ? -3.435 -1.430 -12.968 1.00 96.38 195 SER A C 1
ATOM 1576 O O . SER A 1 195 ? -3.520 -2.234 -12.041 1.00 96.38 195 SER A O 1
ATOM 1578 N N . GLU A 1 196 ? -3.612 -1.793 -14.237 1.00 95.56 196 GLU A N 1
ATOM 1579 C CA . GLU A 1 196 ? -3.937 -3.145 -14.684 1.00 95.56 196 GLU A CA 1
ATOM 1580 C C . GLU A 1 196 ? -2.803 -4.125 -14.377 1.00 95.56 196 GLU A C 1
ATOM 1582 O O . GLU A 1 196 ? -3.066 -5.211 -13.868 1.00 95.56 196 GLU A O 1
ATOM 1587 N N . ILE A 1 197 ? -1.545 -3.744 -14.622 1.00 95.69 197 ILE A N 1
ATOM 1588 C CA . ILE A 1 197 ? -0.379 -4.577 -14.292 1.00 95.69 197 ILE A CA 1
ATOM 1589 C C . ILE A 1 197 ? -0.215 -4.657 -12.771 1.00 95.69 197 ILE A C 1
ATOM 1591 O O . ILE A 1 197 ? -0.088 -5.746 -12.200 1.00 95.69 197 ILE A O 1
ATOM 1595 N N . PHE A 1 198 ? -0.261 -3.502 -12.100 1.00 97.00 198 PHE A N 1
ATOM 1596 C CA . PHE A 1 198 ? -0.019 -3.407 -10.666 1.00 97.00 198 PHE A CA 1
ATOM 1597 C C . PHE A 1 198 ? -1.035 -4.227 -9.857 1.00 97.00 198 PHE A C 1
ATOM 1599 O O . PHE A 1 198 ? -0.660 -5.134 -9.105 1.00 97.00 198 PHE A O 1
ATOM 1606 N N . TYR A 1 199 ? -2.331 -3.968 -10.057 1.00 96.56 199 TYR A N 1
ATOM 1607 C CA . TYR A 1 199 ? -3.413 -4.673 -9.364 1.00 96.56 199 TYR A CA 1
ATOM 1608 C C . TYR A 1 199 ? -3.751 -6.035 -9.987 1.00 96.56 199 TYR A C 1
ATOM 1610 O O . TYR A 1 199 ? -4.359 -6.867 -9.315 1.00 96.56 199 TYR A O 1
ATOM 1618 N N . GLY A 1 200 ? -3.318 -6.309 -11.222 1.00 94.00 200 GLY A N 1
ATOM 1619 C CA . GLY A 1 200 ? -3.498 -7.596 -11.909 1.00 94.00 200 GLY A CA 1
ATOM 1620 C C . GLY A 1 200 ? -2.639 -8.738 -11.364 1.00 94.00 200 GLY A C 1
ATOM 1621 O O . GLY A 1 200 ? -2.702 -9.858 -11.868 1.00 94.00 200 GLY A O 1
ATOM 1622 N N . GLY A 1 201 ? -1.837 -8.479 -10.331 1.00 93.12 201 GLY A N 1
ATOM 1623 C CA . GLY A 1 201 ? -1.108 -9.500 -9.587 1.00 93.12 201 GLY A CA 1
ATOM 1624 C C . GLY A 1 201 ? 0.311 -9.100 -9.218 1.00 93.12 201 GLY A C 1
ATOM 1625 O O . GLY A 1 201 ? 0.892 -9.755 -8.356 1.00 93.12 201 GLY A O 1
ATOM 1626 N N . LEU A 1 202 ? 0.872 -8.043 -9.823 1.00 95.00 202 LEU A N 1
ATOM 1627 C CA . LEU A 1 202 ? 2.244 -7.616 -9.537 1.00 95.00 202 LEU A CA 1
ATOM 1628 C C . LEU A 1 202 ? 2.395 -7.248 -8.059 1.00 95.00 202 LEU A C 1
ATOM 1630 O O . LEU A 1 202 ? 3.346 -7.701 -7.427 1.00 95.00 202 LEU A O 1
ATOM 1634 N N . LYS A 1 203 ? 1.411 -6.529 -7.498 1.00 94.62 203 LYS A N 1
ATOM 1635 C CA . LYS A 1 203 ? 1.350 -6.135 -6.083 1.00 94.62 203 LYS A CA 1
ATOM 1636 C C . LYS A 1 203 ? 1.603 -7.298 -5.115 1.00 94.62 203 LYS A C 1
ATOM 1638 O O . LYS A 1 203 ? 2.292 -7.135 -4.115 1.00 94.62 203 LYS A O 1
ATOM 1643 N N . GLU A 1 204 ? 1.088 -8.487 -5.421 1.00 91.75 204 GLU A N 1
ATOM 1644 C CA . GLU A 1 204 ? 1.211 -9.669 -4.556 1.00 91.75 204 GLU A CA 1
ATOM 1645 C C . GLU A 1 204 ? 2.590 -10.348 -4.656 1.00 91.75 204 GLU A C 1
ATOM 1647 O O . GLU A 1 204 ? 2.941 -11.183 -3.820 1.00 91.75 204 GLU A O 1
ATOM 1652 N N . MET A 1 205 ? 3.382 -10.002 -5.676 1.00 92.00 205 MET A N 1
ATOM 1653 C CA . MET A 1 205 ? 4.696 -10.590 -5.956 1.00 92.00 205 MET A CA 1
ATOM 1654 C C . MET A 1 205 ? 5.857 -9.760 -5.418 1.00 92.00 205 MET A C 1
ATOM 1656 O O . MET A 1 205 ? 6.967 -10.284 -5.338 1.00 92.00 205 MET A O 1
ATOM 1660 N N . ILE A 1 206 ? 5.629 -8.486 -5.094 1.00 94.44 206 ILE A N 1
ATOM 1661 C CA . ILE A 1 206 ? 6.675 -7.519 -4.746 1.00 94.44 206 ILE A CA 1
ATOM 1662 C C . ILE A 1 206 ? 6.610 -7.087 -3.288 1.00 94.44 206 ILE A C 1
ATOM 1664 O O . ILE A 1 206 ? 5.564 -7.122 -2.647 1.00 94.44 206 ILE A O 1
ATOM 1668 N N . THR A 1 207 ? 7.747 -6.633 -2.778 1.00 94.31 207 THR A N 1
ATOM 1669 C CA . THR A 1 207 ? 7.862 -5.974 -1.480 1.00 94.31 207 THR A CA 1
ATOM 1670 C C . THR A 1 207 ? 8.911 -4.868 -1.553 1.00 94.31 207 THR A C 1
ATOM 1672 O O . THR A 1 207 ? 9.814 -4.907 -2.389 1.00 94.31 207 THR A O 1
ATOM 1675 N N . VAL A 1 208 ? 8.808 -3.889 -0.662 1.00 93.56 208 VAL A N 1
ATOM 1676 C CA . VAL A 1 208 ? 9.852 -2.875 -0.416 1.00 93.56 208 VAL A CA 1
ATOM 1677 C C . VAL A 1 208 ? 10.630 -3.165 0.868 1.00 93.56 208 VAL A C 1
ATOM 1679 O O . VAL A 1 208 ? 11.536 -2.416 1.228 1.00 93.56 208 VAL A O 1
ATOM 1682 N N . LEU A 1 209 ? 10.307 -4.266 1.564 1.00 86.25 209 LEU A N 1
ATOM 1683 C CA . LEU A 1 209 ? 10.930 -4.621 2.833 1.00 86.25 209 LEU A CA 1
ATOM 1684 C C . LEU A 1 209 ? 12.448 -4.747 2.671 1.00 86.25 209 LEU A C 1
ATOM 1686 O O . LEU A 1 209 ? 12.954 -5.674 2.034 1.00 86.25 209 LEU A O 1
ATOM 1690 N N . GLN A 1 210 ? 13.185 -3.822 3.277 1.00 71.56 210 GLN A N 1
ATOM 1691 C CA . GLN A 1 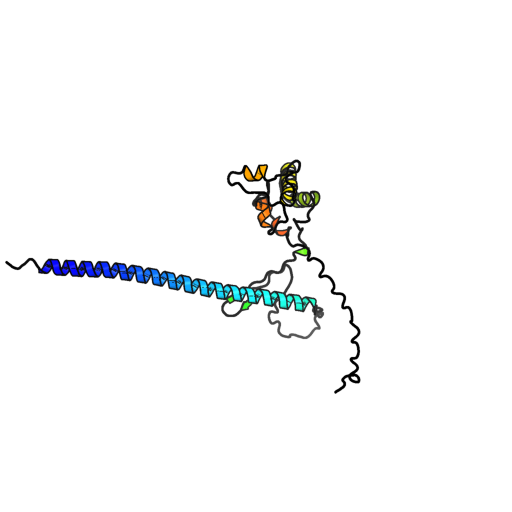210 ? 14.633 -3.913 3.363 1.00 71.56 210 GLN A CA 1
ATOM 1692 C C . GLN A 1 210 ? 14.998 -5.090 4.272 1.00 71.56 210 GLN A C 1
ATOM 1694 O O . GLN A 1 210 ? 14.485 -5.195 5.386 1.00 71.56 210 GLN A O 1
ATOM 1699 N N . ASP A 1 211 ? 15.891 -5.976 3.813 1.00 62.53 211 ASP A N 1
ATOM 1700 C CA . ASP A 1 211 ? 16.478 -6.979 4.708 1.00 62.53 211 ASP A CA 1
ATOM 1701 C C . ASP A 1 211 ? 17.048 -6.252 5.924 1.00 62.53 211 ASP A C 1
ATOM 1703 O O . ASP A 1 211 ? 17.880 -5.350 5.765 1.00 62.53 211 ASP A O 1
ATOM 1707 N N . GLU A 1 212 ? 16.606 -6.634 7.125 1.00 54.81 212 GLU A N 1
ATOM 1708 C CA . GLU A 1 212 ? 17.164 -6.084 8.352 1.00 54.81 212 GLU A CA 1
ATOM 1709 C C . GLU A 1 212 ? 18.687 -6.196 8.276 1.00 54.81 212 GLU A C 1
ATOM 1711 O O . GLU A 1 212 ? 19.251 -7.280 8.078 1.00 54.81 212 GLU A O 1
ATOM 1716 N N . THR A 1 213 ? 19.371 -5.059 8.432 1.00 45.00 213 THR A N 1
ATOM 1717 C CA . THR A 1 213 ? 20.809 -5.075 8.690 1.00 45.00 213 THR A CA 1
ATOM 1718 C C . THR A 1 213 ? 21.043 -6.078 9.817 1.00 45.00 213 THR A C 1
ATOM 1720 O O . THR A 1 213 ? 20.384 -5.976 10.855 1.00 45.00 213 THR A O 1
ATOM 1723 N N . PRO A 1 214 ? 21.924 -7.082 9.642 1.00 40.72 214 PRO A N 1
ATOM 1724 C CA . PRO A 1 214 ? 22.073 -8.133 10.631 1.00 40.72 214 PRO A CA 1
ATOM 1725 C C . PRO A 1 214 ? 22.386 -7.469 11.963 1.00 40.72 214 PRO A C 1
ATOM 1727 O O . PRO A 1 214 ? 23.425 -6.812 12.080 1.00 40.72 214 PRO A O 1
ATOM 1730 N N . VAL A 1 215 ? 21.474 -7.612 12.937 1.00 47.09 215 VAL A N 1
ATOM 1731 C CA . VAL A 1 215 ? 21.621 -7.065 14.288 1.00 47.09 215 VAL A CA 1
ATOM 1732 C C . VAL A 1 215 ? 23.033 -7.397 14.731 1.00 47.09 215 VAL A C 1
ATOM 1734 O O . VAL A 1 215 ? 23.382 -8.567 14.924 1.00 47.09 215 VAL A O 1
ATOM 1737 N N . ARG A 1 216 ? 23.884 -6.366 14.788 1.00 41.34 216 ARG A N 1
ATOM 1738 C CA . ARG A 1 216 ? 25.318 -6.511 15.023 1.00 41.34 216 ARG A CA 1
ATOM 1739 C C . ARG A 1 216 ? 25.440 -7.274 16.331 1.00 41.34 216 ARG A C 1
ATOM 1741 O O . ARG A 1 216 ? 25.137 -6.712 17.380 1.00 41.34 216 ARG A O 1
ATOM 1748 N N . LYS A 1 217 ? 25.811 -8.563 16.274 1.00 40.28 217 LYS A N 1
ATOM 1749 C CA . LYS A 1 217 ? 25.978 -9.403 17.467 1.00 40.28 217 LYS A CA 1
ATOM 1750 C C . LYS A 1 217 ? 26.895 -8.631 18.402 1.00 40.28 217 LYS A C 1
ATOM 1752 O O . LYS A 1 217 ? 28.095 -8.541 18.142 1.00 40.28 217 LYS A O 1
ATOM 1757 N N . ILE A 1 218 ? 26.334 -8.037 19.456 1.00 46.62 218 ILE A N 1
ATOM 1758 C CA . ILE A 1 218 ? 27.120 -7.382 20.490 1.00 46.62 218 ILE A CA 1
ATOM 1759 C C . ILE A 1 218 ? 27.957 -8.512 21.071 1.00 46.62 218 ILE A C 1
ATOM 1761 O O . ILE A 1 218 ? 27.444 -9.372 21.791 1.00 46.62 218 ILE A O 1
ATOM 1765 N N . LYS A 1 219 ? 29.240 -8.574 20.691 1.00 41.66 219 LYS A N 1
ATOM 1766 C CA . LYS A 1 219 ? 30.203 -9.446 21.352 1.00 41.66 219 LYS A CA 1
ATOM 1767 C C . LYS A 1 219 ? 30.120 -9.055 22.820 1.00 41.66 219 LYS A C 1
ATOM 1769 O O . LYS A 1 219 ? 30.528 -7.956 23.187 1.00 41.66 219 LYS A O 1
ATOM 1774 N N . LYS A 1 220 ? 29.541 -9.928 23.649 1.00 45.84 220 LYS A N 1
ATOM 1775 C CA . LYS A 1 220 ? 29.640 -9.822 25.101 1.00 45.84 220 LYS A CA 1
ATOM 1776 C C . LYS A 1 220 ? 31.123 -9.942 25.426 1.00 45.84 220 LYS A C 1
ATOM 1778 O O . LYS A 1 220 ? 31.636 -11.041 25.618 1.00 45.84 220 LYS A O 1
ATOM 1783 N N . THR A 1 221 ? 31.826 -8.817 25.443 1.00 43.09 221 THR A N 1
ATOM 1784 C CA . THR A 1 221 ? 33.128 -8.726 26.083 1.00 43.09 221 THR A CA 1
ATOM 1785 C C . THR A 1 221 ? 32.849 -8.975 27.552 1.00 43.09 221 THR A C 1
ATOM 1787 O O . THR A 1 221 ? 32.343 -8.107 28.261 1.00 43.09 221 THR A O 1
ATOM 1790 N N . VAL A 1 222 ? 33.096 -10.206 27.994 1.00 49.97 222 VAL A N 1
ATOM 1791 C CA . VAL A 1 222 ? 33.109 -10.555 29.408 1.00 49.97 222 VAL A CA 1
ATOM 1792 C C . VAL A 1 222 ? 34.261 -9.765 30.017 1.00 49.97 222 VAL A C 1
ATOM 1794 O O . VAL A 1 222 ? 35.411 -10.198 30.019 1.00 49.97 222 VAL A O 1
ATOM 1797 N N . SER A 1 223 ? 33.961 -8.554 30.482 1.00 48.91 223 SER A N 1
ATOM 1798 C CA . SER A 1 223 ? 34.848 -7.811 31.360 1.00 48.91 223 SER A CA 1
ATOM 1799 C C . SER A 1 223 ? 35.031 -8.667 32.608 1.00 48.91 223 SER A C 1
ATOM 1801 O O . SER A 1 223 ? 34.088 -8.887 33.373 1.00 48.91 223 SER A O 1
ATOM 1803 N N . ARG A 1 224 ? 36.235 -9.224 32.779 1.00 47.50 224 ARG A N 1
ATOM 1804 C CA . ARG A 1 224 ? 36.671 -9.824 34.042 1.00 47.50 224 ARG A CA 1
ATOM 1805 C C . ARG A 1 224 ? 36.392 -8.793 35.135 1.00 47.50 224 ARG A C 1
ATOM 1807 O O . ARG A 1 224 ? 37.074 -7.772 35.190 1.00 47.50 224 ARG A O 1
ATOM 1814 N N . LYS A 1 225 ? 35.411 -9.059 36.005 1.00 50.59 225 LYS A N 1
ATOM 1815 C CA . LYS A 1 225 ? 35.228 -8.305 37.250 1.00 50.59 225 LYS A CA 1
ATOM 1816 C C . LYS A 1 225 ? 36.575 -8.288 37.975 1.00 50.59 225 LYS A C 1
ATOM 1818 O O . LYS A 1 225 ? 37.002 -9.316 38.500 1.00 50.59 225 LYS A O 1
ATOM 1823 N N . LYS A 1 226 ? 37.259 -7.140 37.992 1.00 53.75 226 LYS A N 1
ATOM 1824 C CA . LYS A 1 226 ? 38.336 -6.903 38.954 1.00 53.75 226 LYS A CA 1
ATOM 1825 C C . LYS A 1 226 ? 37.700 -7.033 40.337 1.00 53.75 226 LYS A C 1
ATOM 1827 O O . LYS A 1 226 ? 36.765 -6.301 40.653 1.00 53.75 226 LYS A O 1
ATOM 1832 N N . LYS A 1 227 ? 38.169 -7.999 41.131 1.00 49.06 227 LYS A N 1
ATOM 1833 C CA . LYS A 1 227 ? 37.908 -8.036 42.572 1.00 49.06 227 LYS A CA 1
ATOM 1834 C C . LYS A 1 227 ? 38.430 -6.714 43.134 1.00 49.06 227 LYS A C 1
ATOM 1836 O O . LYS A 1 227 ? 39.629 -6.462 43.058 1.00 49.06 227 LYS A O 1
ATOM 1841 N N . PHE A 1 228 ? 37.530 -5.862 43.611 1.00 56.03 228 PHE A N 1
ATOM 1842 C CA . PHE A 1 228 ? 37.919 -4.696 44.389 1.00 56.03 228 PHE A CA 1
ATOM 1843 C C . PHE A 1 228 ? 38.451 -5.193 45.732 1.00 56.03 228 PHE A C 1
ATOM 1845 O O . PHE A 1 228 ? 37.778 -5.945 46.436 1.00 56.03 228 PHE A O 1
ATOM 1852 N N . ASP A 1 229 ? 39.692 -4.829 46.026 1.00 58.28 229 ASP A N 1
ATOM 1853 C CA . ASP A 1 229 ? 40.348 -5.103 47.293 1.00 58.28 229 ASP A CA 1
ATOM 1854 C C . ASP A 1 229 ? 40.000 -3.970 48.265 1.00 58.28 229 ASP A C 1
ATOM 1856 O O . ASP A 1 229 ? 40.443 -2.833 48.098 1.00 58.28 229 ASP A O 1
ATOM 1860 N N . PHE A 1 230 ? 39.154 -4.270 49.250 1.00 56.69 230 PHE A N 1
ATOM 1861 C CA . PHE A 1 230 ? 38.706 -3.308 50.259 1.00 56.69 230 PHE A CA 1
ATOM 1862 C C . PHE A 1 230 ? 39.770 -3.023 51.335 1.00 56.69 230 PHE A C 1
ATOM 1864 O O . PHE A 1 230 ? 39.525 -2.216 52.224 1.00 56.69 230 PHE A O 1
ATOM 1871 N N . SER A 1 231 ? 40.963 -3.626 51.256 1.00 55.59 231 SER A N 1
ATOM 1872 C CA . SER A 1 231 ? 42.033 -3.439 52.250 1.00 55.59 231 SER A CA 1
ATOM 1873 C C . SER A 1 231 ? 42.888 -2.174 52.061 1.00 55.59 231 SER A C 1
ATOM 1875 O O . SER A 1 231 ? 43.882 -1.995 52.760 1.00 55.59 231 SER A O 1
ATOM 1877 N N . ARG A 1 232 ? 42.518 -1.269 51.140 1.00 53.56 232 ARG A N 1
ATOM 1878 C CA . ARG A 1 232 ? 43.261 -0.019 50.865 1.00 53.56 232 ARG A CA 1
ATOM 1879 C C . ARG A 1 232 ? 42.500 1.278 51.146 1.00 53.56 232 ARG A C 1
ATOM 1881 O O . ARG A 1 232 ? 42.933 2.339 50.702 1.00 53.56 232 ARG A O 1
ATOM 1888 N N . ILE A 1 233 ? 41.390 1.223 51.875 1.00 47.97 233 ILE A N 1
ATOM 1889 C CA . ILE A 1 233 ? 40.723 2.443 52.342 1.00 47.97 233 ILE A CA 1
ATOM 1890 C C . ILE A 1 233 ? 41.324 2.801 53.706 1.00 47.97 233 ILE A C 1
ATOM 1892 O O . ILE A 1 233 ? 40.920 2.247 54.722 1.00 47.97 233 ILE A O 1
ATOM 1896 N N . ASN A 1 234 ? 42.319 3.692 53.711 1.00 42.88 234 ASN A N 1
ATOM 1897 C CA . ASN A 1 234 ? 42.770 4.360 54.933 1.00 42.88 234 ASN A CA 1
ATOM 1898 C C . ASN A 1 234 ? 41.704 5.381 55.363 1.00 42.88 234 ASN A C 1
ATOM 1900 O O . ASN A 1 234 ? 41.369 6.277 54.584 1.00 42.88 234 ASN A O 1
ATOM 1904 N N . ILE A 1 235 ? 41.220 5.242 56.599 1.00 47.59 235 ILE A N 1
ATOM 1905 C CA . ILE A 1 235 ? 40.895 6.376 57.475 1.00 47.59 235 ILE A CA 1
ATOM 1906 C C . ILE A 1 235 ? 42.142 6.624 58.318 1.00 47.59 235 ILE A C 1
ATOM 1908 O O . ILE A 1 235 ? 42.725 5.614 58.775 1.00 47.59 235 ILE A O 1
#

Sequence (235 aa):
MTSDQKGIALFLVLWVLTLLSVIVGEFCHTMRTEVNITRNFKEETEAYYIALAGLNTAITELVRNVKMPQKTPLPEKGEEEEKQDKIEWRINADIPAIPFAQGYFKVKIENESGKININKADRRLLKMMLDRFDIEDEDKDIIADSVLDWRDKDNLHLLNGAEDDYYLSLETPYECKDGDLDSIEELLLVRGMTSEIFYGGLKEMITVLQDETPVRKIKKTVSRKKKFDFSRINI

Solvent-accessible surface area (backbone atoms only — not comparable to full-atom values): 14351 Å² total; per-residue (Å²): 141,86,86,74,67,72,62,55,55,53,52,53,52,51,52,52,50,52,54,50,50,50,53,51,49,54,49,53,52,51,51,54,51,51,53,51,53,55,48,49,54,50,52,51,53,52,50,51,53,41,46,50,50,44,51,54,50,51,51,52,52,51,52,45,47,70,77,53,62,74,74,76,71,73,83,67,91,80,75,90,64,81,82,63,86,72,80,72,92,48,76,77,40,91,44,72,72,42,81,46,94,96,48,67,28,70,60,79,44,73,70,66,87,81,29,45,38,61,76,72,55,50,62,68,56,45,36,63,62,49,67,80,48,101,67,57,71,67,56,41,45,23,29,30,29,10,54,48,34,32,37,37,77,73,85,74,52,46,99,53,28,40,35,45,77,55,37,51,68,42,100,76,56,47,75,57,72,44,29,72,56,89,47,70,71,58,48,66,74,32,57,78,45,45,70,66,56,40,75,70,48,48,60,80,45,46,33,49,72,71,80,74,74,76,76,73,77,76,76,78,73,79,73,76,78,74,79,82,72,79,89,73,75,81,130

Mean predicted aligned error: 12.66 Å

pLDDT: mean 84.06, std 18.48, range [40.28, 97.88]